Protein 3ME7 (pdb70)

Nearest PDB structures (foldseek):
  3me8-assembly1_A  TM=1.005E+00  e=8.775E-37  Aquifex aeolicus
  3me7-assembly2_B  TM=9.647E-01  e=4.197E-31  Aquifex aeolicus
  3me8-assembly2_B  TM=9.671E-01  e=1.410E-30  Aquifex aeolicus
  4txo-assembly1_D  TM=8.112E-01  e=3.946E-10  Bradyrhizobium diazoefficiens USDA 110
  3ewl-assembly2_B  TM=6.812E-01  e=1.222E-06  Bacteroides fragilis NCTC 9343

Secondary structure (DSSP, 8-state):
-TT-B--TT-EEEETT--EEEGGGGTTS-EEEEEE-TT--SHHHHHHHHHHTTHHHH--BTTTBEEEEEE--TT--HHHHHHHHHHTT--SSSEEEEEESSHHHHHHHHHHTT---EEETTEEE---EEEEE-TTSBEEEEEESSS--HHHHHHHHHHHTT-S-TTS--/-TTPBPPTT-EEEETT--EEEGGGGTTS-EEEEEE-SS--SS---HHHHHHHHHHHH--BTTTBEEEEEE--TT--HHHHHHHHHHHT--SSSEEEEEESSHHHHHHHHHHHT----------EEEEE-TTSBEEEEEE--SS-HHHHHHHHHHHHT-

Foldseek 3Di:
DAFFFQDFQFWKAFLVRDIDTNLVQFDAKEKEFEDALPDPPQVVLQLVLCVVQVVVQDDQVPRYAYEYEYLPQVADSVSQNVSCVVSVPPCHSHTYIYTPHVVSNVSRCVRVVWDWDDDPPDIDTWGWMFMAASRRGTQDIDGDRNDDNVRVNVSRCSSPVHDDVVDPD/DAQFFQDQQFWKAFLVRDIDTNLVQFDAKEKEAEWALDDDPPDQPQLVLCVVQVVVQDDQPPRYAYEYEYLPQPDDSVSQNVSCVVSVPPCHSYTYIYGPDPVSSVSRCVRVVHDPDDPNIFQWIFMAASRRGTQDIDGHRDNPNVVVVVSRCSSPVD

Sequence (327 aa):
SLGTYVPGDITLVDSYGNEFQLKKNLKGKPIILLSPIYTHCRAACPLITKSLLKVIPKLGTPGKDFWVITFTFDPKDTLEDIKKRFQKEYGIDGKGWKVVKAKTSEDLFFKKLLDAIDFRFMMTAGNDDFIHPNVVVVLSPELQIKDYIYGVNYNYLEFVNALRLARRGEGHHHHHHSLGTYVPGDITLVDSYGNEEFQLKNLKGKPIILSPIYTHCRAACPLITKSLLKVIPKLGTPGKDFWVITFTFDPKDTLEDIKRFQKKEYGIDGKGWKVVKAKTSEEDLFKLLDAIDFRFMTAIHPNVVVVLSPEELQIKDYIYGVNYNYLEFVNALRRLARGE

Structure (mmCIF, N/CA/C/O backbone):
data_3ME7
#
_entry.id   3ME7
#
_cell.length_a   68.090
_cell.length_b   134.930
_cell.length_c   37.390
_cell.angle_alpha   90.000
_cell.angle_beta   90.000
_cell.angle_gamma   90.000
#
_symmetry.space_group_name_H-M   'P 21 21 2'
#
loop_
_entity.id
_entity.type
_entity.pdbx_description
1 polymer 'Putative uncharacterized protein'
2 non-polymer 'SULFATE ION'
3 water water
#
loop_
_atom_site.group_PDB
_atom_site.id
_atom_site.type_symbol
_atom_site.label_atom_id
_atom_site.label_alt_id
_atom_site.label_comp_id
_atom_site.label_asym_id
_atom_site.label_entity_id
_atom_site.label_seq_id
_atom_site.pdbx_PDB_ins_code
_atom_site.Cartn_x
_atom_site.Cartn_y
_atom_site.Cartn_z
_atom_site.occupancy
_atom_site.B_iso_or_equiv
_atom_site.auth_seq_id
_atom_site.auth_comp_id
_atom_site.auth_asym_id
_atom_site.auth_atom_id
_atom_site.pdbx_PDB_model_num
ATOM 1 N N . SER A 1 2 ? -1.726 12.358 1.276 1.00 15.79 2 SER A N 1
ATOM 2 C CA . SER A 1 2 ? -1.290 13.154 0.107 1.00 15.64 2 SER A CA 1
ATOM 3 C C . SER A 1 2 ? -2.518 13.816 -0.523 1.00 15.05 2 SER A C 1
ATOM 4 O O . SER A 1 2 ? -3.537 13.154 -0.772 1.00 14.22 2 SER A O 1
ATOM 7 N N . LEU A 1 3 ? -2.426 15.117 -0.773 1.00 14.44 3 LEU A N 1
ATOM 8 C CA . LEU A 1 3 ? -3.536 15.832 -1.384 1.00 15.31 3 LEU A CA 1
ATOM 9 C C . LEU A 1 3 ? -3.926 15.154 -2.679 1.00 14.91 3 LEU A C 1
ATOM 10 O O . LEU A 1 3 ? -3.057 14.822 -3.494 1.00 14.65 3 LEU A O 1
ATOM 15 N N . GLY A 1 4 ? -5.223 14.930 -2.862 1.00 14.35 4 GLY A N 1
ATOM 16 C CA . GLY A 1 4 ? -5.750 14.381 -4.114 1.00 14.99 4 GLY A CA 1
ATOM 17 C C . GLY A 1 4 ? -5.912 12.879 -4.133 1.00 16.09 4 GLY A C 1
ATOM 18 O O . GLY A 1 4 ? -6.560 12.325 -5.027 1.00 17.41 4 GLY A O 1
ATOM 19 N N . THR A 1 5 ? -5.311 12.200 -3.169 1.00 16.01 5 THR A N 1
ATOM 20 C CA . THR A 1 5 ? -5.469 10.756 -3.103 1.00 16.22 5 THR A CA 1
ATOM 21 C C . THR A 1 5 ? -6.669 10.434 -2.207 1.00 14.96 5 THR A C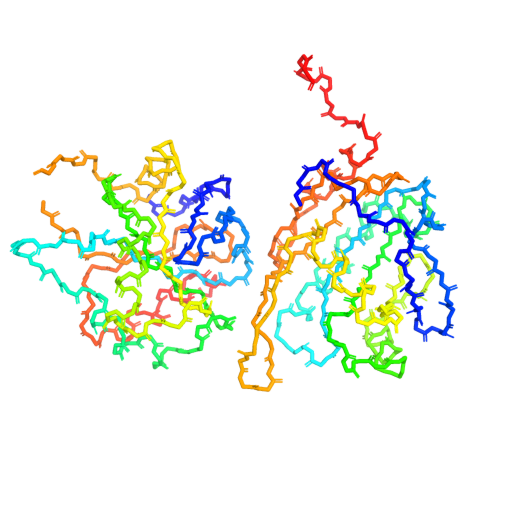 1
ATOM 22 O O . THR A 1 5 ? -7.149 11.300 -1.446 1.00 15.94 5 THR A O 1
ATOM 26 N N . TYR A 1 6 ? -7.158 9.203 -2.308 1.00 12.67 6 TYR A N 1
ATOM 27 C CA . TYR A 1 6 ? -8.391 8.799 -1.662 1.00 11.78 6 TYR A CA 1
ATOM 28 C C . TYR A 1 6 ? -8.098 7.952 -0.435 1.00 11.70 6 TYR A C 1
ATOM 29 O O . TYR A 1 6 ? -7.199 7.090 -0.462 1.00 12.41 6 TYR A O 1
ATOM 38 N N . VAL A 1 7 ? -8.860 8.180 0.631 1.00 10.96 7 VAL A N 1
ATOM 39 C CA . VAL A 1 7 ? -8.831 7.262 1.770 1.00 10.89 7 VAL A CA 1
ATOM 40 C C . VAL A 1 7 ? -9.685 6.030 1.415 1.00 11.29 7 VAL A C 1
ATOM 41 O O . VAL A 1 7 ? -10.846 6.181 1.025 1.00 12.28 7 VAL A O 1
ATOM 45 N N . PRO A 1 8 ? -9.114 4.811 1.521 1.00 11.11 8 PRO A N 1
ATOM 46 C CA . PRO A 1 8 ? -9.855 3.599 1.154 1.00 11.02 8 PRO A CA 1
ATOM 47 C C . PRO A 1 8 ? -11.200 3.507 1.858 1.00 11.39 8 PRO A C 1
ATOM 48 O O . PRO A 1 8 ? -11.285 3.646 3.084 1.00 11.24 8 PRO A O 1
ATOM 52 N N . GLY A 1 9 ? -12.246 3.257 1.086 1.00 11.74 9 GLY A N 1
ATOM 53 C CA . GLY A 1 9 ? -13.607 3.268 1.615 1.00 10.82 9 GLY A CA 1
ATOM 54 C C . GLY A 1 9 ? -13.979 2.025 2.411 1.00 11.12 9 GLY A C 1
ATOM 55 O O . GLY A 1 9 ? -14.928 2.041 3.196 1.00 11.06 9 GLY A O 1
ATOM 56 N N . ASP A 1 10 ? -13.223 0.946 2.219 1.00 11.21 10 ASP A N 1
ATOM 57 C CA . ASP A 1 10 ? -13.548 -0.298 2.896 1.00 13.25 10 ASP A CA 1
ATOM 58 C C . ASP A 1 10 ? -12.951 -0.427 4.302 1.00 12.73 10 ASP A C 1
ATOM 59 O O . ASP A 1 10 ? -13.155 -1.456 4.958 1.00 13.83 10 ASP A O 1
ATOM 64 N N . ILE A 1 11 ? -12.227 0.606 4.760 1.00 10.87 11 ILE A N 1
ATOM 65 C CA . ILE A 1 11 ? -11.733 0.652 6.137 1.00 10.25 11 ILE A CA 1
ATOM 66 C C . ILE A 1 11 ? -12.916 0.527 7.100 1.00 10.80 11 ILE A C 1
ATOM 67 O O . ILE A 1 11 ? -13.884 1.294 7.002 1.00 11.34 11 ILE A O 1
ATOM 72 N N . THR A 1 12 ? -12.819 -0.421 8.032 1.00 9.83 12 THR A N 1
ATOM 73 C CA . THR A 1 12 ? -13.850 -0.615 9.033 1.00 9.89 12 THR A CA 1
ATOM 74 C C . THR A 1 12 ? -13.467 0.120 10.309 1.00 9.15 12 THR A C 1
ATOM 75 O O . THR A 1 12 ? -12.357 -0.081 10.851 1.00 8.02 12 THR A O 1
ATOM 79 N N . LEU A 1 13 ? -14.383 0.982 10.757 1.00 8.82 13 LEU A N 1
ATOM 80 C CA . LEU A 1 13 ? -14.273 1.731 12.002 1.00 9.08 13 LEU A CA 1
ATOM 81 C C . LEU A 1 13 ? -15.366 1.280 12.961 1.00 9.39 13 LEU A C 1
ATOM 82 O O . LEU A 1 13 ? -16.393 0.738 12.541 1.00 9.19 13 LEU A O 1
ATOM 87 N N . VAL A 1 14 ? -15.142 1.496 14.251 1.00 8.33 14 VAL A N 1
ATOM 88 C CA . VAL A 1 14 ? -16.106 1.173 15.299 1.00 8.53 14 VAL A CA 1
ATOM 89 C C . VAL A 1 14 ? -16.209 2.424 16.172 1.00 8.99 14 VAL A C 1
ATOM 90 O O . VAL A 1 14 ? -15.179 2.910 16.706 1.00 8.37 14 VAL A O 1
ATOM 94 N N . ASP A 1 15 ? -17.425 2.967 16.283 1.00 9.76 15 ASP A N 1
ATOM 95 C CA . ASP A 1 15 ? -17.629 4.148 17.117 1.00 9.83 15 ASP A CA 1
ATOM 96 C C . ASP A 1 15 ? -17.687 3.809 18.608 1.00 10.29 15 ASP A C 1
ATOM 97 O O . ASP A 1 15 ? -17.627 2.645 18.989 1.00 9.21 15 ASP A O 1
ATOM 102 N N . SER A 1 16 ? -17.783 4.838 19.446 1.00 10.88 16 SER A N 1
ATOM 103 C CA . SER A 1 16 ? -17.673 4.651 20.892 1.00 11.15 16 SER A CA 1
ATOM 104 C C . SER A 1 16 ? -18.887 3.946 21.492 1.00 12.65 16 SER A C 1
ATOM 105 O O . SER A 1 16 ? -18.871 3.584 22.671 1.00 14.00 16 SER A O 1
ATOM 108 N N . TYR A 1 17 ? -19.932 3.764 20.691 1.00 13.24 17 TYR A N 1
ATOM 109 C CA . TYR A 1 17 ? -21.096 2.967 21.102 1.00 14.06 17 TYR A CA 1
ATOM 110 C C . TYR A 1 17 ? -21.010 1.515 20.655 1.00 13.84 17 TYR A C 1
ATOM 111 O O . TYR A 1 17 ? -21.900 0.711 20.957 1.00 14.08 17 TYR A O 1
ATOM 120 N N . GLY A 1 18 ? -19.944 1.187 19.930 1.00 12.94 18 GLY A N 1
ATOM 121 C CA . GLY A 1 18 ? -19.743 -0.157 19.400 1.00 12.96 18 GLY A CA 1
ATOM 122 C C . GLY A 1 18 ? -20.374 -0.368 18.030 1.00 12.92 18 GLY A C 1
ATOM 123 O O . GLY A 1 18 ? -20.387 -1.489 17.522 1.00 13.64 18 GLY A O 1
ATOM 124 N N . ASN A 1 19 ? -20.894 0.701 17.430 1.00 12.06 19 ASN A N 1
ATOM 125 C CA . ASN A 1 19 ? -21.434 0.611 16.065 1.00 12.22 19 ASN A CA 1
ATOM 126 C C . ASN A 1 19 ? -20.337 0.487 15.030 1.00 11.63 19 ASN A C 1
ATOM 127 O O . ASN A 1 19 ? -19.478 1.356 14.915 1.00 11.39 19 ASN A O 1
ATOM 132 N N . GLU A 1 20 ? -20.384 -0.590 14.264 1.00 12.03 20 GLU A N 1
ATOM 133 C CA . GLU A 1 20 ? -19.392 -0.823 13.227 1.00 12.37 20 GLU A CA 1
ATOM 134 C C . GLU A 1 20 ? -19.875 -0.284 11.884 1.00 12.53 20 GLU A C 1
ATOM 135 O O . GLU A 1 20 ? -21.043 -0.449 11.521 1.00 13.11 20 GLU A O 1
ATOM 141 N N . PHE A 1 21 ? -18.976 0.348 11.144 1.00 11.80 21 PHE A N 1
ATOM 142 C CA . PHE A 1 21 ? -19.302 0.870 9.817 1.00 11.86 21 PHE A CA 1
ATOM 143 C C . PHE A 1 21 ? -18.046 0.967 8.960 1.00 11.96 21 PHE A C 1
ATOM 144 O O . PHE A 1 21 ? -16.914 0.912 9.469 1.00 12.78 21 PHE A O 1
ATOM 152 N N . GLN A 1 22 ? -18.248 1.100 7.650 1.00 10.91 22 GLN A N 1
ATOM 153 C CA . GLN A 1 22 ? -17.131 1.319 6.749 1.00 11.82 22 GLN A CA 1
ATOM 154 C C . GLN A 1 22 ? -17.033 2.786 6.413 1.00 11.14 22 GLN A C 1
ATOM 155 O O . GLN A 1 22 ? -18.038 3.502 6.382 1.00 11.07 22 GLN A O 1
ATOM 161 N N . LEU A 1 23 ? -15.814 3.258 6.191 1.00 11.33 23 LEU A N 1
ATOM 162 C CA . LEU A 1 23 ? -15.630 4.664 5.892 1.00 12.29 23 LEU A CA 1
ATOM 163 C C . LEU A 1 23 ? -16.524 5.129 4.731 1.00 11.98 23 LEU A C 1
ATOM 164 O O . LEU A 1 23 ? -17.064 6.240 4.769 1.00 13.14 23 LEU A O 1
ATOM 169 N N . LYS A 1 24 ? -16.709 4.275 3.729 1.00 11.10 24 LYS A N 1
ATOM 170 C CA A LYS A 1 24 ? -17.578 4.591 2.587 0.50 12.02 24 LYS A CA 1
ATOM 171 C CA B LYS A 1 24 ? -17.566 4.626 2.591 0.50 11.79 24 LYS A CA 1
ATOM 172 C C . LYS A 1 24 ? -19.011 4.949 3.005 1.00 12.09 24 LYS A C 1
ATOM 173 O O . LYS A 1 24 ? -19.741 5.633 2.271 1.00 12.39 24 LYS A O 1
ATOM 184 N N . ASN A 1 25 ? -19.431 4.482 4.182 1.00 12.66 25 ASN A N 1
ATOM 185 C CA . ASN A 1 25 ? -20.798 4.736 4.656 1.00 13.32 25 ASN A CA 1
ATOM 186 C C . ASN A 1 25 ? -21.031 6.206 4.999 1.00 13.08 25 ASN A C 1
ATOM 187 O O . ASN A 1 25 ? -22.175 6.649 5.148 1.00 13.49 25 ASN A O 1
ATOM 192 N N . LEU A 1 26 ? -19.939 6.949 5.124 1.00 12.12 26 LEU A N 1
ATOM 193 C CA . LEU A 1 26 ? -19.987 8.382 5.430 1.00 12.69 26 LEU A CA 1
ATOM 194 C C . LEU A 1 26 ? -19.900 9.243 4.188 1.00 12.09 26 LEU A C 1
ATOM 195 O O . LEU A 1 26 ? -19.913 10.469 4.299 1.00 12.42 26 LEU A O 1
ATOM 200 N N . LYS A 1 27 ? -19.803 8.628 3.009 1.00 11.13 27 LYS A N 1
ATOM 201 C CA . LYS A 1 27 ? -19.815 9.412 1.772 1.00 11.35 27 LYS A CA 1
ATOM 202 C C . LYS A 1 27 ? -21.056 10.296 1.701 1.00 11.40 27 LYS A C 1
ATOM 203 O O . LYS A 1 27 ? -22.115 9.940 2.237 1.00 11.96 27 LYS A O 1
ATOM 209 N N . GLY A 1 28 ? -20.922 11.426 1.018 1.00 11.29 28 GLY A N 1
ATOM 210 C CA . GLY A 1 28 ? -22.077 12.302 0.750 1.00 11.57 28 GLY A CA 1
ATOM 211 C C . GLY A 1 28 ? -22.007 13.633 1.475 1.00 12.82 28 GLY A C 1
ATOM 212 O O . GLY A 1 28 ? -22.792 14.540 1.194 1.00 13.69 28 GLY A O 1
ATOM 213 N N . LYS A 1 29 ? -21.071 13.748 2.421 1.00 12.38 29 LYS A N 1
ATOM 214 C CA . LYS A 1 29 ? -20.778 15.007 3.112 1.00 12.73 29 LYS A CA 1
ATOM 215 C C . LYS A 1 29 ? -19.262 15.095 3.274 1.00 10.97 29 LYS A C 1
ATOM 216 O O . LYS A 1 29 ? -18.588 14.044 3.366 1.00 10.44 29 LYS A O 1
ATOM 222 N N . PRO A 1 30 ? -18.704 16.329 3.365 1.00 9.75 30 PRO A N 1
ATOM 223 C CA . PRO A 1 30 ? -17.296 16.443 3.757 1.00 9.52 30 PRO A CA 1
ATOM 224 C C . PRO A 1 30 ? -17.031 15.789 5.120 1.00 9.32 30 PRO A C 1
ATOM 225 O O . PRO A 1 30 ? -17.931 15.709 5.978 1.00 10.10 30 PRO A O 1
ATOM 229 N N . ILE A 1 31 ? -15.822 15.271 5.271 1.00 9.66 31 ILE A N 1
ATOM 230 C CA . ILE A 1 31 ? -15.425 14.581 6.493 1.00 9.39 31 ILE A CA 1
ATOM 231 C C . ILE A 1 31 ? -14.198 15.254 7.079 1.00 9.35 31 ILE A C 1
ATOM 232 O O . ILE A 1 31 ? -13.193 15.453 6.396 1.00 10.56 31 ILE A O 1
ATOM 237 N N . ILE A 1 32 ? -14.288 15.609 8.358 1.00 8.95 32 ILE A N 1
ATOM 238 C CA . ILE A 1 32 ? -13.137 16.172 9.078 1.00 8.77 32 ILE A CA 1
ATOM 239 C C . ILE A 1 32 ? -12.571 15.076 9.992 1.00 9.43 32 ILE A C 1
ATOM 240 O O . ILE A 1 32 ? -13.258 14.608 10.897 1.00 11.10 32 ILE A O 1
ATOM 245 N N . LEU A 1 33 ? -11.319 14.702 9.740 1.00 9.25 33 LEU A N 1
ATOM 246 C CA A LEU A 1 33 ? -10.660 13.583 10.434 0.50 8.79 33 LEU A CA 1
ATOM 247 C CA B LEU A 1 33 ? -10.666 13.591 10.412 0.50 9.58 33 LEU A CA 1
ATOM 248 C C . LEU A 1 33 ? -9.627 14.109 11.400 1.00 8.98 33 LEU A C 1
ATOM 249 O O . LEU A 1 33 ? -8.778 14.907 11.018 1.00 9.08 33 LEU A O 1
ATOM 258 N N . SER A 1 34 ? -9.665 13.627 12.642 1.00 8.35 34 SER A N 1
ATOM 259 C CA . SER A 1 34 ? -8.728 14.086 13.687 1.00 8.23 34 SER A CA 1
ATOM 260 C C . SER A 1 34 ? -8.033 12.891 14.378 1.00 8.40 34 SER A C 1
ATOM 261 O O . SER A 1 34 ? -8.630 12.277 15.271 1.00 8.66 34 SER A O 1
ATOM 264 N N . PRO A 1 35 ? -6.799 12.543 13.964 1.00 8.59 35 PRO A N 1
ATOM 265 C CA . PRO A 1 3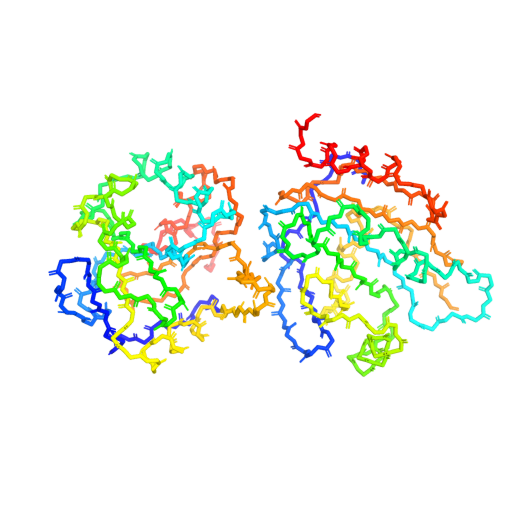5 ? -6.078 11.469 14.663 1.00 8.98 35 PRO A CA 1
ATOM 266 C C . PRO A 1 35 ? -5.583 11.916 16.025 1.00 9.55 35 PRO A C 1
ATOM 267 O O . PRO A 1 35 ? -4.942 12.965 16.143 1.00 10.62 35 PRO A O 1
ATOM 271 N N . ILE A 1 36 ? -5.891 11.117 17.044 1.00 9.20 36 ILE A N 1
ATOM 272 C CA . ILE A 1 36 ? -5.443 11.349 18.415 1.00 9.34 36 ILE A CA 1
ATOM 273 C C . ILE A 1 36 ? -5.109 9.981 19.030 1.00 9.11 36 ILE A C 1
ATOM 274 O O . ILE A 1 36 ? -5.218 8.959 18.354 1.00 8.07 36 ILE A O 1
ATOM 279 N N . TYR A 1 37 ? -4.704 9.951 20.300 1.00 9.54 37 TYR A N 1
ATOM 280 C CA . TYR A 1 37 ? -4.833 8.706 21.070 1.00 10.76 37 TYR A CA 1
ATOM 281 C C . TYR A 1 37 ? -5.408 9.019 22.444 1.00 11.66 37 TYR A C 1
ATOM 282 O O . TYR A 1 37 ? -5.298 10.148 22.905 1.00 11.41 37 TYR A O 1
ATOM 291 N N . THR A 1 38 ? -6.057 8.039 23.066 1.00 12.83 38 THR A N 1
ATOM 292 C CA . THR A 1 38 ? -6.963 8.357 24.184 1.00 14.05 38 THR A CA 1
ATOM 293 C C . THR A 1 38 ? -6.233 8.689 25.475 1.00 15.44 38 THR A C 1
ATOM 294 O O . THR A 1 38 ? -6.773 9.397 26.324 1.00 17.35 38 THR A O 1
ATOM 298 N N . HIS A 1 39 ? -5.006 8.192 25.608 1.00 14.55 39 HIS A N 1
ATOM 299 C CA . HIS A 1 39 ? -4.200 8.484 26.787 1.00 16.25 39 HIS A CA 1
ATOM 300 C C . HIS A 1 39 ? -3.253 9.655 26.548 1.00 17.02 39 HIS A C 1
ATOM 301 O O . HIS A 1 39 ? -2.367 9.913 27.346 1.00 18.53 39 HIS A O 1
ATOM 308 N N . CYS A 1 40 ? -3.474 10.383 25.453 1.00 16.83 40 CYS A N 1
ATOM 309 C CA . CYS A 1 40 ? -2.624 11.501 25.045 1.00 17.83 40 CYS A CA 1
ATOM 310 C C . CYS A 1 40 ? -2.946 12.734 25.897 1.00 19.51 40 CYS A C 1
ATOM 311 O O . CYS A 1 40 ? -4.022 13.325 25.778 1.00 20.37 40 CYS A O 1
ATOM 314 N N . ARG A 1 41 ? -2.020 13.114 26.767 1.00 19.95 41 ARG A N 1
ATOM 315 C CA . ARG A 1 41 ? -2.261 14.273 27.631 1.00 20.83 41 ARG A CA 1
ATOM 316 C C . ARG A 1 41 ? -1.578 15.559 27.174 1.00 19.49 41 ARG A C 1
ATOM 317 O O . ARG A 1 41 ? -1.748 16.608 27.802 1.00 19.37 41 ARG A O 1
ATOM 325 N N . ALA A 1 42 ? -0.825 15.481 26.080 1.00 18.55 42 ALA A N 1
ATOM 326 C CA . ALA A 1 42 ? -0.066 16.637 25.595 1.00 18.57 42 ALA A CA 1
ATOM 327 C C . ALA A 1 42 ? -0.764 17.372 24.448 1.00 18.19 42 ALA A C 1
ATOM 328 O O . ALA A 1 42 ? -1.513 18.321 24.677 1.00 18.75 42 ALA A O 1
ATOM 330 N N . ALA A 1 43 ? -0.535 16.933 23.217 1.00 17.18 43 ALA A N 1
ATOM 331 C CA . ALA A 1 43 ? -1.053 17.650 22.060 1.00 16.37 43 ALA A CA 1
ATOM 332 C C . ALA A 1 43 ? -2.532 17.390 21.824 1.00 15.56 43 ALA A C 1
ATOM 333 O O . ALA A 1 43 ? -3.256 18.301 21.391 1.00 15.03 43 ALA A O 1
ATOM 335 N N . CYS A 1 44 ? -2.991 16.170 22.108 1.00 15.52 44 CYS A N 1
ATOM 336 C CA . CYS A 1 44 ? -4.359 15.790 21.724 1.00 16.01 44 CYS A CA 1
ATOM 337 C C . CYS A 1 44 ? -5.467 16.554 22.463 1.00 14.37 44 CYS A C 1
ATOM 338 O O . CYS A 1 44 ? -6.475 16.883 21.832 1.00 13.91 44 CYS A O 1
ATOM 341 N N . PRO A 1 45 ? -5.297 16.844 23.774 1.00 13.51 45 PRO A N 1
ATOM 342 C CA . PRO A 1 45 ? -6.294 17.742 24.374 1.00 13.49 45 PRO A CA 1
ATOM 343 C C . PRO A 1 45 ? -6.304 19.095 23.680 1.00 13.86 45 PRO A C 1
ATOM 344 O O . PRO A 1 45 ? -7.359 19.692 23.529 1.00 14.32 45 PRO A O 1
ATOM 348 N N . LEU A 1 46 ? -5.140 19.582 23.255 1.00 12.86 46 LEU A N 1
ATOM 349 C CA . LEU A 1 46 ? -5.089 20.880 22.579 1.00 13.07 46 LEU A CA 1
ATOM 350 C C . LEU A 1 46 ? -5.842 20.830 21.242 1.00 12.19 46 LEU A C 1
ATOM 351 O O . LEU A 1 46 ? -6.658 21.700 20.952 1.00 12.48 46 LEU A O 1
ATOM 356 N N . ILE A 1 47 ? -5.585 19.793 20.459 1.00 11.88 47 ILE A N 1
ATOM 357 C CA . ILE A 1 47 ? -6.243 19.610 19.164 1.00 12.19 47 ILE A CA 1
ATOM 358 C C . ILE A 1 47 ? -7.759 19.524 19.333 1.00 11.98 47 ILE A C 1
ATOM 359 O O . ILE A 1 47 ? -8.507 20.227 18.654 1.00 12.50 47 ILE A O 1
ATOM 364 N N . THR A 1 48 ? -8.199 18.682 20.269 1.00 10.96 48 THR A N 1
ATOM 365 C CA . THR A 1 48 ? -9.633 18.437 20.432 1.00 10.03 48 THR A CA 1
ATOM 366 C C . THR A 1 48 ? -10.326 19.683 20.981 1.00 10.39 48 THR A C 1
ATOM 367 O O . THR A 1 48 ? -11.392 20.059 20.501 1.00 9.66 48 THR A O 1
ATOM 371 N N . LYS A 1 49 ? -9.709 20.335 21.971 1.00 11.25 49 LYS A N 1
ATOM 372 C CA . LYS A 1 49 ? -10.260 21.582 22.513 1.00 12.21 49 LYS A CA 1
ATOM 373 C C . LYS A 1 49 ? -10.308 22.663 21.435 1.00 12.00 49 LYS A C 1
ATOM 374 O O . LYS A 1 49 ? -11.267 23.432 21.372 1.00 12.74 49 LYS A O 1
ATOM 380 N N . SER A 1 50 ? -9.275 22.723 20.594 1.00 12.49 50 SER A N 1
ATOM 381 C CA . SER A 1 50 ? -9.273 23.682 19.488 1.00 13.42 50 SER A CA 1
ATOM 382 C C . SER A 1 50 ? -10.399 23.410 18.479 1.00 13.20 50 SER A C 1
ATOM 383 O O . SER A 1 50 ? -11.084 24.342 18.043 1.00 13.01 50 SER A O 1
ATOM 386 N N . LEU A 1 51 ? -10.592 22.143 18.110 1.00 12.03 51 LEU A N 1
ATOM 387 C CA . LEU A 1 51 ? -11.735 21.738 17.281 1.00 11.72 51 LEU A CA 1
ATOM 388 C C . LEU A 1 51 ? -13.071 22.070 17.903 1.00 11.64 51 LEU A C 1
ATOM 389 O O . LEU A 1 51 ? -13.969 22.541 17.218 1.00 11.12 51 LEU A O 1
ATOM 394 N N . LEU A 1 52 ? -13.214 21.835 19.206 1.00 10.65 52 LEU A N 1
ATOM 395 C CA . LEU A 1 52 ? -14.457 22.169 19.888 1.00 10.87 52 LEU A CA 1
ATOM 396 C C . LEU A 1 52 ? -14.788 23.654 19.735 1.00 11.27 52 LEU A C 1
ATOM 397 O O . LEU A 1 52 ? -15.957 24.006 19.729 1.00 11.92 52 LEU A O 1
ATOM 402 N N . LYS A 1 53 ? -13.765 24.500 19.616 1.00 11.22 53 LYS A N 1
ATOM 403 C CA . LYS A 1 53 ? -13.955 25.958 19.507 1.00 12.61 53 LYS A CA 1
ATOM 404 C C . LYS A 1 53 ? -14.003 26.506 18.077 1.00 13.39 53 LYS A C 1
ATOM 405 O O . LYS A 1 53 ? -14.196 27.711 17.889 1.00 15.91 53 LYS A O 1
ATOM 411 N N . VAL A 1 54 ? -13.802 25.652 17.075 1.00 11.50 54 VAL A N 1
ATOM 412 C CA . VAL A 1 54 ? -13.971 26.084 15.683 1.00 11.25 54 VAL A CA 1
ATOM 413 C C . VAL A 1 54 ? -15.149 25.418 14.980 1.00 11.14 54 VAL A C 1
ATOM 414 O O . VAL A 1 54 ? -15.831 26.069 14.188 1.00 11.25 54 VAL A O 1
ATOM 418 N N . ILE A 1 55 ? -15.393 24.138 15.270 1.00 10.44 55 ILE A N 1
ATOM 419 C CA . ILE A 1 55 ? -16.473 23.395 14.612 1.00 10.33 55 ILE A CA 1
ATOM 420 C C . ILE A 1 55 ? -17.844 24.119 14.653 1.00 11.08 55 ILE A C 1
ATOM 421 O O . ILE A 1 55 ? -18.502 24.202 13.621 1.00 11.35 55 ILE A O 1
ATOM 426 N N . PRO A 1 56 ? -18.275 24.631 15.834 1.00 10.94 56 PRO A N 1
ATOM 427 C CA . PRO A 1 56 ? -19.578 25.304 15.885 1.00 11.36 56 PRO A CA 1
ATOM 428 C C . PRO A 1 56 ? -19.705 26.503 14.961 1.00 11.57 56 PRO A C 1
ATOM 429 O O . PRO A 1 56 ? -20.821 26.891 14.625 1.00 13.10 56 PRO A O 1
ATOM 433 N N . LYS A 1 57 ? -18.589 27.116 14.571 1.00 9.41 57 LYS A N 1
ATOM 434 C CA . LYS A 1 57 ? -18.652 28.241 13.639 1.00 8.60 57 LYS A CA 1
ATOM 435 C C . LYS A 1 57 ? -19.013 27.802 12.217 1.00 9.42 57 LYS A C 1
ATOM 436 O O . LYS A 1 57 ? -19.471 28.607 11.410 1.00 9.44 57 LYS A O 1
ATOM 442 N N . LEU A 1 58 ? -18.730 26.537 11.903 1.00 9.47 58 LEU A N 1
ATOM 443 C CA . LEU A 1 58 ? -18.676 26.049 10.527 1.00 9.87 58 LEU A CA 1
ATOM 444 C C . LEU A 1 58 ? -19.980 25.435 10.056 1.00 11.04 58 LEU A C 1
ATOM 445 O O . LEU A 1 58 ? -20.256 25.410 8.852 1.00 13.30 58 LEU A O 1
ATOM 450 N N . GLY A 1 59 ? -20.738 24.890 10.992 1.00 12.00 59 GLY A N 1
ATOM 451 C CA . GLY A 1 59 ? -21.957 24.165 10.671 1.00 13.22 59 GLY A CA 1
ATOM 452 C C . GLY A 1 59 ? -22.258 23.111 11.704 1.00 14.06 59 GLY A C 1
ATOM 453 O O . GLY A 1 59 ? -21.651 23.075 12.777 1.00 14.55 59 GLY A O 1
ATOM 454 N N . THR A 1 60 ? -23.186 22.225 11.357 1.00 14.65 60 THR A N 1
ATOM 455 C CA . THR A 1 60 ? -23.699 21.222 12.268 1.00 14.49 60 THR A CA 1
ATOM 456 C C . THR A 1 60 ? -23.139 19.840 11.910 1.00 13.49 60 THR A C 1
ATOM 457 O O . THR A 1 60 ? -23.429 19.312 10.826 1.00 13.24 60 THR A O 1
ATOM 461 N N . PRO A 1 61 ? -22.341 19.253 12.813 1.00 14.07 61 PRO A N 1
ATOM 462 C CA . PRO A 1 61 ? -21.848 17.890 12.569 1.00 13.81 61 PRO A CA 1
ATOM 463 C C . PRO A 1 61 ? -23.006 16.912 12.355 1.00 13.78 61 PRO A C 1
ATOM 464 O O . PRO A 1 61 ? -24.022 16.981 13.061 1.00 15.10 61 PRO A O 1
ATOM 468 N N . GLY A 1 62 ? -22.849 16.036 11.363 1.00 13.25 62 GLY A N 1
ATOM 469 C CA . GLY A 1 62 ? -23.887 15.074 10.966 1.00 13.16 62 GLY A CA 1
ATOM 470 C C . GLY A 1 62 ? -24.844 15.618 9.921 1.00 14.51 62 GLY A C 1
ATOM 471 O O . GLY A 1 62 ? -25.686 14.875 9.381 1.00 15.12 62 GLY A O 1
ATOM 472 N N . LYS A 1 63 ? -24.741 16.919 9.654 1.00 14.55 63 LYS A N 1
ATOM 473 C CA . LYS A 1 63 ? -25.574 17.573 8.651 1.00 14.78 63 LYS A CA 1
ATOM 474 C C . LYS A 1 63 ? -24.705 18.218 7.578 1.00 13.51 63 LYS A C 1
ATOM 475 O O . LYS A 1 63 ? -24.753 17.825 6.411 1.00 14.13 63 LYS A O 1
ATOM 481 N N . ASP A 1 64 ? -23.894 19.194 7.969 1.00 12.46 64 ASP A N 1
ATOM 482 C CA . ASP A 1 64 ? -23.062 19.895 7.002 1.00 13.00 64 ASP A CA 1
ATOM 483 C C . ASP A 1 64 ? -21.795 19.124 6.657 1.00 12.30 64 ASP A C 1
ATOM 484 O O . ASP A 1 64 ? -21.248 19.277 5.574 1.00 13.12 64 ASP A O 1
ATOM 489 N N . PHE A 1 65 ? -21.337 18.301 7.599 1.00 10.96 65 PHE A N 1
ATOM 490 C CA . PHE A 1 65 ? -20.109 17.519 7.455 1.00 10.04 65 PHE A CA 1
ATOM 491 C C . PHE A 1 65 ? -20.089 16.517 8.584 1.00 10.06 65 PHE A C 1
ATOM 492 O O . PHE A 1 65 ? -20.811 16.688 9.559 1.00 10.19 65 PHE A O 1
ATOM 500 N N . TRP A 1 66 ? -19.260 15.479 8.462 1.00 9.78 66 TRP A N 1
ATOM 501 C CA . TRP A 1 66 ? -18.997 14.554 9.569 1.00 9.38 66 TRP A CA 1
ATOM 502 C C . TRP A 1 66 ? -17.724 15.023 10.257 1.00 8.94 66 TRP A C 1
ATOM 503 O O . TRP A 1 66 ? -16.808 15.505 9.594 1.00 9.93 66 TRP A O 1
ATOM 514 N N . VAL A 1 67 ? -17.668 14.868 11.575 1.00 9.17 67 VAL A N 1
ATOM 515 C CA . VAL A 1 67 ? -16.415 15.010 12.300 1.00 9.53 67 VAL A CA 1
ATOM 516 C C . VAL A 1 67 ? -16.092 13.649 12.888 1.00 9.44 67 VAL A C 1
ATOM 517 O O . VAL A 1 67 ? -16.922 13.038 13.570 1.00 9.96 67 VAL A O 1
ATOM 521 N N . ILE A 1 68 ? -14.888 13.172 12.584 1.00 8.36 68 ILE A N 1
ATOM 522 C CA . ILE A 1 68 ? -14.430 11.862 13.052 1.00 9.43 68 ILE A CA 1
ATOM 523 C C . ILE A 1 68 ? -13.122 11.983 13.791 1.00 8.62 68 ILE A C 1
ATOM 524 O O . ILE A 1 68 ? -12.049 12.158 13.179 1.00 8.92 68 ILE A O 1
ATOM 529 N N . THR A 1 69 ? -13.214 11.930 15.115 1.00 7.62 69 THR A N 1
ATOM 530 C CA . THR A 1 69 ? -12.015 11.786 15.936 1.00 7.72 69 THR A CA 1
ATOM 531 C C . THR A 1 69 ? -11.677 10.309 15.953 1.00 8.07 69 THR A C 1
ATOM 532 O O . THR A 1 69 ? -12.534 9.469 16.251 1.00 8.34 69 THR A O 1
ATOM 536 N N . PHE A 1 70 ? -10.454 9.955 15.591 1.00 7.88 70 PHE A N 1
ATOM 537 C CA . PHE A 1 70 ? -10.095 8.540 15.639 1.00 9.38 70 PHE A CA 1
ATOM 538 C C . PHE A 1 70 ? -8.799 8.309 16.378 1.00 8.22 70 PHE A C 1
ATOM 539 O O . PHE A 1 70 ? -7.887 9.142 16.330 1.00 8.19 70 PHE A O 1
ATOM 547 N N . THR A 1 71 ? -8.737 7.198 17.094 1.00 8.08 71 THR A N 1
ATOM 548 C CA . THR A 1 71 ? -7.495 6.847 17.779 1.00 8.47 71 THR A CA 1
ATOM 549 C C . THR A 1 71 ? -6.520 6.029 16.927 1.00 9.18 71 THR A C 1
ATOM 550 O O . THR A 1 71 ? -6.897 5.084 16.248 1.00 9.75 71 THR A O 1
ATOM 554 N N . PHE A 1 72 ? -5.260 6.441 16.957 1.00 8.43 72 PHE A N 1
ATOM 555 C CA . PHE A 1 72 ? -4.198 5.698 16.269 1.00 9.70 72 PHE A CA 1
ATOM 556 C C . PHE A 1 72 ? -3.405 4.761 17.152 1.00 10.62 72 PHE A C 1
ATOM 557 O O . PHE A 1 72 ? -2.452 4.111 16.675 1.00 10.89 72 PHE A O 1
ATOM 565 N N . ASP A 1 73 ? -3.805 4.664 18.417 1.00 10.98 73 ASP A N 1
ATOM 566 C CA . ASP A 1 73 ? -3.185 3.709 19.317 1.00 12.38 73 ASP A CA 1
ATOM 567 C C . ASP A 1 73 ? -3.913 2.380 19.194 1.00 13.00 73 ASP A C 1
ATOM 568 O O . ASP A 1 73 ? -5.051 2.274 19.628 1.00 13.26 73 ASP A O 1
ATOM 573 N N . PRO A 1 74 ? -3.252 1.350 18.614 1.00 14.58 74 PRO A N 1
ATOM 574 C CA . PRO A 1 74 ? -3.971 0.089 18.400 1.00 15.11 74 PRO A CA 1
ATOM 575 C C . PRO A 1 74 ? -4.330 -0.669 19.667 1.00 15.28 74 PRO A C 1
ATOM 576 O O . PRO A 1 74 ? -5.066 -1.653 19.583 1.00 14.99 74 PRO A O 1
ATOM 580 N N . LYS A 1 75 ? -3.855 -0.205 20.819 1.00 15.57 75 LYS A N 1
ATOM 581 C CA . LYS A 1 75 ? -4.216 -0.795 22.102 1.00 16.01 75 LYS A CA 1
ATOM 582 C C . LYS A 1 75 ? -5.526 -0.211 22.650 1.00 14.30 75 LYS A C 1
ATOM 583 O O . LYS A 1 75 ? -6.115 -0.757 23.587 1.00 15.06 75 LYS A O 1
ATOM 589 N N . ASP A 1 76 ? -6.003 0.877 22.037 1.00 12.89 76 ASP A N 1
ATOM 590 C CA . ASP A 1 76 ? -7.225 1.521 22.505 1.00 12.06 76 ASP A CA 1
ATOM 591 C C . ASP A 1 76 ? -8.442 0.637 22.198 1.00 11.50 76 ASP A C 1
ATOM 592 O O . ASP A 1 76 ? -8.569 0.088 21.093 1.00 12.22 76 ASP A O 1
ATOM 597 N N . THR A 1 77 ? -9.301 0.476 23.198 1.00 10.83 77 THR A N 1
ATOM 598 C CA . THR A 1 77 ? -10.524 -0.313 23.098 1.00 11.07 77 THR A CA 1
ATOM 599 C C . THR A 1 77 ? -11.749 0.606 23.049 1.00 11.32 77 THR A C 1
ATOM 600 O O . THR A 1 77 ? -11.639 1.843 23.181 1.00 11.62 77 THR A O 1
ATOM 604 N N . LEU A 1 78 ? -12.914 -0.017 22.879 1.00 11.26 78 LEU A N 1
ATOM 605 C CA . LEU A 1 78 ? -14.195 0.703 22.918 1.00 11.61 78 LEU A CA 1
ATOM 606 C C . LEU A 1 78 ? -14.374 1.460 24.232 1.00 11.07 78 LEU A C 1
ATOM 607 O O . LEU A 1 78 ? -14.839 2.589 24.240 1.00 10.30 78 LEU A O 1
ATOM 612 N N . GLU A 1 79 ? -13.969 0.842 25.339 1.00 11.36 79 GLU A N 1
ATOM 613 C CA . GLU A 1 79 ? -13.966 1.506 26.639 1.00 11.08 79 GLU A CA 1
ATOM 614 C C . GLU A 1 79 ? -13.163 2.815 26.604 1.00 10.99 79 GLU A C 1
ATOM 615 O O . GLU A 1 79 ? -13.626 3.853 27.079 1.00 11.28 79 GLU A O 1
ATOM 621 N N . ASP A 1 80 ? -11.971 2.741 26.018 1.00 10.23 80 ASP A N 1
ATOM 622 C CA . ASP A 1 80 ? -11.093 3.910 25.900 1.00 10.61 80 ASP A CA 1
ATOM 623 C C . ASP A 1 80 ? -11.707 5.045 25.084 1.00 10.09 80 ASP A C 1
ATOM 624 O O . ASP A 1 80 ? -11.623 6.209 25.490 1.00 10.50 80 ASP A O 1
ATOM 629 N N . ILE A 1 81 ? -12.298 4.716 23.931 1.00 10.23 81 ILE A N 1
ATOM 630 C CA . ILE A 1 81 ? -12.865 5.778 23.095 1.00 9.91 81 ILE A CA 1
ATOM 631 C C . ILE A 1 81 ? -14.153 6.364 23.672 1.00 10.19 81 ILE A C 1
ATOM 632 O O . ILE A 1 81 ? -14.431 7.546 23.476 1.00 10.43 81 ILE A O 1
ATOM 637 N N . LYS A 1 82 ? -14.928 5.535 24.370 1.00 10.53 82 LYS A N 1
ATOM 638 C CA A LYS A 1 82 ? -16.106 6.009 25.093 0.50 10.88 82 LYS A CA 1
ATOM 639 C CA B LYS A 1 82 ? -16.108 6.018 25.082 0.50 10.90 82 LYS A CA 1
ATOM 640 C C . LYS A 1 82 ? -15.706 7.007 26.183 1.00 10.92 82 LYS A C 1
ATOM 641 O O . LYS A 1 82 ? -16.347 8.048 26.351 1.00 11.01 82 LYS A O 1
ATOM 652 N N . ARG A 1 83 ? -14.654 6.677 26.926 1.00 11.24 83 ARG A N 1
ATOM 653 C CA . ARG A 1 83 ? -14.102 7.604 27.933 1.00 11.13 83 ARG A CA 1
ATOM 654 C C . ARG A 1 83 ? -13.684 8.948 27.289 1.00 10.82 83 ARG A C 1
ATOM 655 O O . ARG A 1 83 ? -14.023 10.026 27.791 1.00 10.75 83 ARG A O 1
ATOM 663 N N . PHE A 1 84 ? -13.000 8.872 26.147 1.00 10.36 84 PHE A N 1
ATOM 664 C CA . PHE A 1 84 ? -12.582 10.076 25.415 1.00 10.83 84 PHE A CA 1
ATOM 665 C C . PHE A 1 84 ? -13.787 10.918 24.976 1.00 11.32 84 PHE A C 1
ATOM 666 O O . PHE A 1 84 ? -13.793 12.131 25.163 1.00 11.96 84 PHE A O 1
ATOM 674 N N . GLN A 1 85 ? -14.818 10.260 24.436 1.00 10.91 85 GLN A N 1
ATOM 675 C CA . GLN A 1 85 ? -16.019 10.956 23.962 1.00 11.43 85 GLN A CA 1
ATOM 676 C C . GLN A 1 85 ? -16.676 11.755 25.080 1.00 11.67 85 GLN A C 1
ATOM 677 O O . GLN A 1 85 ? -17.016 12.928 24.909 1.00 11.85 85 GLN A O 1
ATOM 683 N N . LYS A 1 86 ? -16.836 11.104 26.227 1.00 11.69 86 LYS A N 1
ATOM 684 C CA . LYS A 1 86 ? -17.481 11.730 27.377 1.00 12.95 86 LYS A CA 1
ATOM 685 C C . LYS A 1 86 ? -16.616 12.853 27.921 1.00 13.23 86 LYS A C 1
ATOM 686 O O . LYS A 1 86 ? -17.137 13.899 28.317 1.00 14.84 86 LYS A O 1
ATOM 692 N N . GLU A 1 87 ? -15.298 12.636 27.919 1.00 12.52 87 GLU A N 1
ATOM 693 C CA . GLU A 1 87 ? -14.341 13.622 28.422 1.00 13.03 87 GLU A CA 1
ATOM 694 C C . GLU A 1 87 ? -14.525 14.980 27.749 1.00 13.95 87 GLU A C 1
ATOM 695 O O . GLU A 1 87 ? -14.514 16.028 28.414 1.00 14.68 87 GLU A O 1
ATOM 701 N N . TYR A 1 88 ? -14.713 14.959 26.433 1.00 12.71 88 TYR A N 1
ATOM 702 C CA . TYR A 1 88 ? -14.751 16.196 25.670 1.00 13.29 88 TYR A CA 1
ATOM 703 C C . TYR A 1 88 ? -16.171 16.624 25.310 1.00 13.90 88 TYR A C 1
ATOM 704 O O . TYR A 1 88 ? -16.352 17.597 24.587 1.00 14.93 88 TYR A O 1
ATOM 713 N N . GLY A 1 89 ? -17.168 15.904 25.832 1.00 13.09 89 GLY A N 1
ATOM 714 C CA . GLY A 1 89 ? -18.566 16.253 25.605 1.00 13.40 89 GLY A CA 1
ATOM 715 C C . GLY A 1 89 ? -19.003 16.102 24.160 1.00 13.15 89 GLY A C 1
ATOM 716 O O . GLY A 1 89 ? -19.937 16.772 23.700 1.00 13.64 89 GLY A O 1
ATOM 717 N N . ILE A 1 90 ? -18.314 15.219 23.445 1.00 12.57 90 ILE A N 1
ATOM 718 C CA . ILE A 1 90 ? -18.602 14.960 22.032 1.00 12.44 90 ILE A CA 1
ATOM 719 C C . ILE A 1 90 ? -19.926 14.189 21.899 1.00 12.51 90 ILE A C 1
ATOM 720 O O . ILE A 1 90 ? -20.157 13.240 22.633 1.00 12.41 90 ILE A O 1
ATOM 725 N N . ASP A 1 91 ? -20.781 14.605 20.963 1.00 13.39 91 ASP A N 1
ATOM 726 C CA . ASP A 1 91 ? -22.141 14.049 20.879 1.00 15.88 91 ASP A CA 1
ATOM 727 C C . ASP A 1 91 ? -22.139 12.571 20.506 1.00 16.05 91 ASP A C 1
ATOM 728 O O . ASP A 1 91 ? -22.975 11.802 20.976 1.00 15.70 91 ASP A O 1
ATOM 733 N N . GLY A 1 92 ? -21.195 12.177 19.659 1.00 16.45 92 GLY A N 1
ATOM 734 C CA . GLY A 1 92 ? -21.002 10.770 19.353 1.00 17.10 92 GLY A CA 1
ATOM 735 C C . GLY A 1 92 ? -21.685 10.328 18.075 1.00 17.75 92 GLY A C 1
ATOM 736 O O . GLY A 1 92 ? -21.405 9.224 17.591 1.00 18.80 92 GLY A O 1
ATOM 737 N N . LYS A 1 93 ? -22.565 11.173 17.533 1.00 17.49 93 LYS A N 1
ATOM 738 C CA . LYS A 1 93 ? -23.277 10.865 16.282 1.00 18.19 93 LYS A CA 1
ATOM 739 C C . LYS A 1 93 ? -22.817 11.694 15.067 1.00 16.22 93 LYS A C 1
ATOM 740 O O . LYS A 1 93 ? -22.268 11.130 14.140 1.00 16.32 93 LYS A O 1
ATOM 746 N N . GLY A 1 94 ? -23.011 13.014 15.090 1.00 15.12 94 GLY A N 1
ATOM 747 C CA . GLY A 1 94 ? -22.482 13.897 14.031 1.00 14.03 94 GLY A CA 1
ATOM 748 C C . GLY A 1 94 ? -20.973 14.041 14.130 1.00 12.02 94 GLY A C 1
ATOM 749 O O . GLY A 1 94 ? -20.262 14.149 1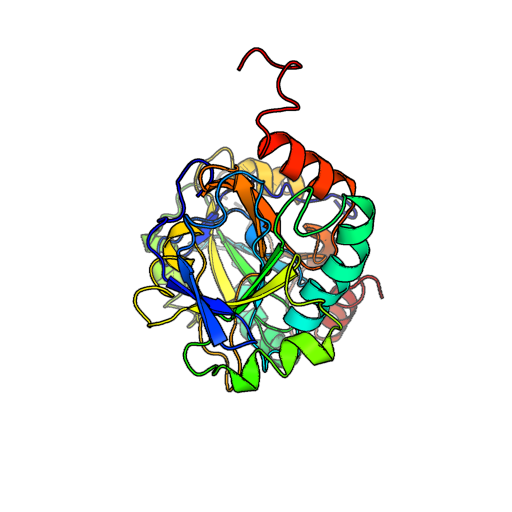3.117 1.00 11.48 94 GLY A O 1
ATOM 750 N N . TRP A 1 95 ? -20.498 14.076 15.368 1.00 10.83 95 TRP A N 1
ATOM 751 C CA . TRP A 1 95 ? -19.084 14.033 15.657 1.00 9.95 95 TRP A CA 1
ATOM 752 C C . TRP A 1 95 ? -18.860 12.715 16.375 1.00 10.18 95 TRP A C 1
ATOM 753 O O . TRP A 1 95 ? -19.343 12.527 17.491 1.00 11.22 95 TRP A O 1
ATOM 764 N N . LYS A 1 96 ? -18.130 11.807 15.736 1.00 10.41 96 LYS A N 1
ATOM 765 C CA . LYS A 1 96 ? -17.923 10.471 16.279 1.00 10.57 96 LYS A CA 1
ATOM 766 C C . LYS A 1 96 ? -16.533 10.356 16.857 1.00 9.17 96 LYS A C 1
ATOM 767 O O . LYS A 1 96 ? -15.632 11.092 16.454 1.00 8.28 96 LYS A O 1
ATOM 773 N N . VAL A 1 97 ? -16.378 9.461 17.833 1.00 8.49 97 VAL A N 1
ATOM 774 C CA . VAL A 1 97 ? -15.060 9.017 18.289 1.00 8.84 97 VAL A CA 1
ATOM 775 C C . VAL A 1 97 ? -14.986 7.531 17.939 1.00 8.36 97 VAL A C 1
ATOM 776 O O . VAL A 1 97 ? -15.879 6.743 18.327 1.00 8.48 97 VAL A O 1
ATOM 780 N N . VAL A 1 98 ? -13.953 7.152 17.179 1.00 8.84 98 VAL A N 1
ATOM 781 C CA . VAL A 1 98 ? -13.886 5.809 16.603 1.00 7.51 98 VAL A CA 1
ATOM 782 C C . VAL A 1 98 ? -12.506 5.218 16.760 1.00 6.26 98 VAL A C 1
ATOM 783 O O . VAL A 1 98 ? -11.532 5.956 16.972 1.00 7.00 98 VAL A O 1
ATOM 787 N N . LYS A 1 99 ? -12.455 3.897 16.647 1.00 6.66 99 LYS A N 1
ATOM 788 C CA . LYS A 1 99 ? -11.184 3.168 16.491 1.00 7.02 99 LYS A CA 1
ATOM 789 C C . LYS A 1 99 ? -11.275 2.338 15.215 1.00 8.55 99 LYS A C 1
ATOM 790 O O . LYS A 1 99 ? -12.370 2.040 14.735 1.00 8.60 99 LYS A O 1
ATOM 796 N N . ALA A 1 100 ? -10.126 1.945 14.678 1.00 8.98 100 ALA A N 1
ATOM 797 C CA . ALA A 1 100 ? -10.069 1.043 13.532 1.00 10.09 100 ALA A CA 1
ATOM 798 C C . ALA A 1 100 ? -10.345 -0.383 14.043 1.00 9.90 100 ALA A C 1
ATOM 799 O O . ALA A 1 100 ? -9.885 -0.761 15.121 1.00 11.29 100 ALA A O 1
ATOM 801 N N . LYS A 1 101 ? -11.091 -1.168 13.268 1.00 9.37 101 LYS A N 1
ATOM 802 C CA . LYS A 1 101 ? -11.494 -2.513 13.709 1.00 9.69 101 LYS A CA 1
ATOM 803 C C . LYS A 1 101 ? -10.250 -3.396 13.940 1.00 9.24 101 LYS A C 1
ATOM 804 O O . LYS A 1 101 ? -10.137 -4.042 14.985 1.00 10.83 101 LYS A O 1
ATOM 810 N N . THR A 1 102 ? -9.343 -3.418 12.964 1.00 7.64 102 THR A N 1
ATOM 811 C CA . THR A 1 102 ? -8.086 -4.180 13.074 1.00 7.46 102 THR A CA 1
ATOM 812 C C . THR A 1 102 ? -6.910 -3.276 12.718 1.00 7.92 102 THR A C 1
ATOM 813 O O . THR A 1 102 ? -7.090 -2.150 12.233 1.00 7.24 102 THR A O 1
ATOM 817 N N . SER A 1 103 ? -5.697 -3.804 12.898 1.00 7.61 103 SER A N 1
ATOM 818 C CA . SER A 1 103 ? -4.471 -3.076 12.571 1.00 7.90 103 SER A CA 1
ATOM 819 C C . SER A 1 103 ? -4.400 -2.774 11.078 1.00 8.72 103 SER A C 1
ATOM 820 O O . SER A 1 103 ? -3.769 -1.800 10.696 1.00 8.77 103 SER A O 1
ATOM 823 N N . GLU A 1 104 ? -5.020 -3.608 10.233 1.00 8.05 104 GLU A N 1
ATOM 824 C CA . GLU A 1 104 ? -5.005 -3.329 8.791 1.00 8.70 104 GLU A CA 1
ATOM 825 C C . GLU A 1 104 ? -5.816 -2.074 8.473 1.00 9.04 104 GLU A C 1
ATOM 826 O O . GLU A 1 104 ? -5.412 -1.243 7.650 1.00 9.79 104 GLU A O 1
ATOM 832 N N . ASP A 1 105 ? -6.969 -1.955 9.120 1.00 8.36 105 ASP A N 1
ATOM 833 C CA . ASP A 1 105 ? -7.818 -0.761 8.953 1.00 8.32 105 ASP A CA 1
ATOM 834 C C . ASP A 1 105 ? -7.039 0.482 9.389 1.00 8.07 105 ASP A C 1
ATOM 835 O O . ASP A 1 105 ? -7.072 1.528 8.720 1.00 8.89 105 ASP A O 1
ATOM 840 N N . LEU A 1 106 ? -6.326 0.340 10.508 1.00 7.93 106 LEU A N 1
ATOM 841 C CA . LEU A 1 106 ? -5.529 1.429 11.053 1.00 9.92 106 LEU A CA 1
ATOM 842 C C . LEU A 1 106 ? -4.402 1.829 10.127 1.00 11.47 106 LEU A C 1
ATOM 843 O O . LEU A 1 106 ? -4.262 3.033 9.825 1.00 11.20 106 LEU A O 1
ATOM 848 N N . PHE A 1 107 ? -3.592 0.857 9.685 1.00 12.21 107 PHE A N 1
ATOM 849 C CA A PHE A 1 107 ? -2.447 1.053 8.729 0.50 13.37 107 PHE A CA 1
ATOM 850 C CA B PHE A 1 107 ? -2.456 1.308 8.945 0.50 12.75 107 PHE A CA 1
ATOM 851 C C . PHE A 1 107 ? -2.873 1.803 7.517 1.00 13.58 107 PHE A C 1
ATOM 852 O O . PHE A 1 107 ? -2.212 2.725 7.034 1.00 14.91 107 PHE A O 1
ATOM 867 N N . LYS A 1 108 ? -3.986 1.302 6.954 1.00 12.86 108 LYS A N 1
ATOM 868 C CA A LYS A 1 108 ? -4.537 1.796 5.681 0.50 13.95 108 LYS A CA 1
ATOM 869 C CA B LYS A 1 108 ? -4.542 1.778 5.688 0.50 13.83 108 LYS A CA 1
ATOM 870 C C . LYS A 1 108 ? -4.940 3.255 5.820 1.00 13.18 108 LYS A C 1
ATOM 871 O O . LYS A 1 108 ? -4.660 4.078 4.946 1.00 12.61 108 LYS A O 1
ATOM 882 N N . LEU A 1 109 ? -5.575 3.573 6.936 1.00 10.99 109 LEU A N 1
ATOM 883 C CA . LEU A 1 109 ? -6.019 4.925 7.183 1.00 10.01 109 LEU A CA 1
ATOM 884 C C . LEU A 1 109 ? -4.825 5.868 7.359 1.00 8.23 109 LEU A C 1
ATOM 885 O O . LEU A 1 109 ? -4.754 6.917 6.703 1.00 7.69 109 LEU A O 1
ATOM 890 N N . LEU A 1 110 ? -3.875 5.498 8.214 1.00 7.95 110 LEU A N 1
ATOM 891 C CA . LEU A 1 110 ? -2.685 6.338 8.454 1.00 8.80 110 LEU A CA 1
ATOM 892 C C . LEU A 1 110 ? -1.810 6.453 7.205 1.00 8.86 110 LEU A C 1
ATOM 893 O O . LEU A 1 110 ? -1.244 7.517 6.923 1.00 9.32 110 LEU A O 1
ATOM 898 N N . ASP A 1 111 ? -1.690 5.356 6.463 1.00 9.50 111 ASP A N 1
ATOM 899 C CA . ASP A 1 111 ? -0.938 5.377 5.217 1.00 10.72 111 ASP A CA 1
ATOM 900 C C . ASP A 1 111 ? -1.539 6.382 4.233 1.00 10.77 111 ASP A C 1
ATOM 901 O O . ASP A 1 111 ? -0.805 7.147 3.596 1.00 10.98 111 ASP A O 1
ATOM 906 N N . ALA A 1 112 ? -2.868 6.398 4.137 1.00 9.88 112 ALA A N 1
ATOM 907 C CA . ALA A 1 112 ? -3.518 7.286 3.175 1.00 10.19 112 ALA A CA 1
ATOM 908 C C . ALA A 1 112 ? -3.225 8.754 3.498 1.00 9.75 112 ALA A C 1
ATOM 909 O O . ALA A 1 112 ? -3.032 9.563 2.580 1.00 9.85 112 ALA A O 1
ATOM 911 N N . ILE A 1 113 ? -3.175 9.088 4.786 1.00 9.83 113 ILE A N 1
ATOM 912 C CA . ILE A 1 113 ? -3.002 10.482 5.201 1.00 10.87 113 ILE A CA 1
ATOM 913 C C . ILE A 1 113 ? -1.562 10.844 5.552 1.00 11.80 113 ILE A C 1
ATOM 914 O O . ILE A 1 113 ? -1.308 11.883 6.178 1.00 12.13 113 ILE A O 1
ATOM 919 N N . ASP A 1 114 ? -0.629 9.959 5.188 1.00 11.95 114 ASP A N 1
ATOM 920 C CA . ASP A 1 114 ? 0.819 10.172 5.391 1.00 13.26 114 ASP A CA 1
ATOM 921 C C . ASP A 1 114 ? 1.162 10.471 6.845 1.00 12.33 114 ASP A C 1
ATOM 922 O O . ASP A 1 114 ? 2.006 11.329 7.147 1.00 13.90 114 ASP A O 1
ATOM 927 N N . PHE A 1 115 ? 0.511 9.747 7.737 1.00 10.34 115 PHE A N 1
ATOM 928 C CA . PHE A 1 115 ? 0.659 9.960 9.166 1.00 9.88 115 PHE A CA 1
ATOM 929 C C . PHE A 1 115 ? 1.538 8.848 9.737 1.00 10.27 115 PHE A C 1
ATOM 930 O O . PHE A 1 115 ? 1.265 7.670 9.502 1.00 10.39 115 PHE A O 1
ATOM 938 N N . ARG A 1 116 ? 2.592 9.208 10.469 1.00 9.63 116 ARG A N 1
ATOM 939 C CA . ARG A 1 116 ? 3.394 8.198 11.155 1.00 11.47 116 ARG A CA 1
ATOM 940 C C . ARG A 1 116 ? 3.711 8.641 12.574 1.00 11.40 116 ARG A C 1
ATOM 941 O O . ARG A 1 116 ? 3.930 9.840 12.851 1.00 11.59 116 ARG A O 1
ATOM 949 N N . PHE A 1 117 ? 3.713 7.665 13.469 1.00 10.42 117 PHE A N 1
ATOM 950 C CA . PHE A 1 117 ? 4.024 7.934 14.862 1.00 9.71 117 PHE A CA 1
ATOM 951 C C . PHE A 1 117 ? 5.149 7.033 15.318 1.00 9.79 117 PHE A C 1
ATOM 952 O O . PHE A 1 117 ? 5.483 6.056 14.639 1.00 10.27 117 PHE A O 1
ATOM 960 N N . MET A 1 118 ? 5.743 7.371 16.461 1.00 9.02 118 MET A N 1
ATOM 961 C CA A MET A 1 118 ? 6.883 6.638 17.006 0.50 9.49 118 MET A CA 1
ATOM 962 C CA B MET A 1 118 ? 6.832 6.574 17.010 0.50 9.46 118 MET A CA 1
ATOM 963 C C . MET A 1 118 ? 6.846 6.704 18.531 1.00 9.86 118 MET A C 1
ATOM 964 O O . MET A 1 118 ? 6.247 7.623 19.085 1.00 9.82 118 MET A O 1
ATOM 973 N N . THR A 1 119 ? 7.491 5.757 19.205 1.00 11.87 119 THR A N 1
ATOM 974 C CA . THR A 1 119 ? 7.522 5.780 20.686 1.00 14.01 119 THR A CA 1
ATOM 975 C C . THR A 1 119 ? 8.424 6.856 21.260 1.00 16.32 119 THR A C 1
ATOM 976 O O . THR A 1 119 ? 9.458 7.182 20.688 1.00 16.51 119 THR A O 1
ATOM 980 N N . ALA A 1 120 ? 8.009 7.398 22.407 1.00 18.95 120 ALA A N 1
ATOM 981 C CA . ALA A 1 120 ? 8.820 8.306 23.206 1.00 21.00 120 ALA A CA 1
ATOM 982 C C . ALA A 1 120 ? 8.486 8.001 24.657 1.00 22.53 120 ALA A C 1
ATOM 983 O O . ALA A 1 120 ? 7.535 8.553 25.203 1.00 22.52 120 ALA A O 1
ATOM 985 N N . GLY A 1 121 ? 9.247 7.096 25.268 1.00 24.33 121 GLY A N 1
ATOM 986 C CA . GLY A 1 121 ? 8.894 6.580 26.590 1.00 25.80 121 GLY A CA 1
ATOM 987 C C . GLY A 1 121 ? 7.5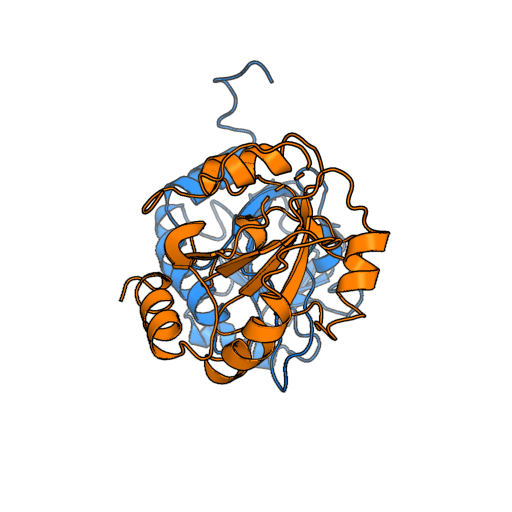40 5.897 26.540 1.00 27.06 121 GLY A C 1
ATOM 988 O O . GLY A 1 121 ? 7.337 4.955 25.766 1.00 28.08 121 GLY A O 1
ATOM 989 N N . ASN A 1 122 ? 6.590 6.403 27.323 1.00 27.64 122 ASN A N 1
ATOM 990 C CA . ASN A 1 122 ? 5.265 5.793 27.420 1.00 27.89 122 ASN A CA 1
ATOM 991 C C . ASN A 1 122 ? 4.215 6.453 26.528 1.00 26.06 122 ASN A C 1
ATOM 992 O O . ASN A 1 122 ? 3.042 6.050 26.505 1.00 25.99 122 ASN A O 1
ATOM 997 N N . ASP A 1 123 ? 4.646 7.466 25.789 1.00 23.82 123 ASP A N 1
ATOM 998 C CA A ASP A 1 123 ? 3.762 8.168 24.873 0.50 22.09 123 ASP A CA 1
ATOM 999 C CA B ASP A 1 123 ? 3.763 8.179 24.881 0.50 22.67 123 ASP A CA 1
ATOM 1000 C C . ASP A 1 123 ? 4.265 8.061 23.445 1.00 20.27 123 ASP A C 1
ATOM 1001 O O . ASP A 1 123 ? 5.228 7.331 23.170 1.00 20.07 123 ASP A O 1
ATOM 1010 N N . PHE A 1 124 ? 3.607 8.777 22.549 1.00 16.97 124 PHE A N 1
ATOM 1011 C CA . PHE A 1 124 ? 3.969 8.775 21.151 1.00 15.03 124 PHE A CA 1
ATOM 1012 C C . PHE A 1 124 ? 4.416 10.163 20.716 1.00 14.30 124 PHE A C 1
ATOM 1013 O O . PHE A 1 124 ? 3.934 11.166 21.242 1.00 14.84 124 PHE A O 1
ATOM 1021 N N . ILE A 1 125 ? 5.350 10.203 19.768 1.00 11.73 125 ILE A N 1
ATOM 1022 C CA . ILE A 1 125 ? 5.691 11.419 19.025 1.00 11.30 125 ILE A CA 1
ATOM 1023 C C . ILE A 1 125 ? 4.932 11.300 17.706 1.00 10.76 125 ILE A C 1
ATOM 1024 O O . ILE A 1 125 ? 4.972 10.251 17.068 1.00 10.73 125 ILE A O 1
ATOM 1029 N N . HIS A 1 126 ? 4.218 12.357 17.318 1.00 9.84 126 HIS A N 1
ATOM 1030 C CA . HIS A 1 126 ? 3.322 12.303 16.169 1.00 11.33 126 HIS A CA 1
ATOM 1031 C C . HIS A 1 126 ? 3.042 13.723 15.671 1.00 11.18 126 HIS A C 1
ATOM 1032 O O . HIS A 1 126 ? 3.228 14.689 16.418 1.00 10.86 126 HIS A O 1
ATOM 1039 N N . PRO A 1 127 ? 2.633 13.856 14.396 1.00 11.99 127 PRO A N 1
ATOM 1040 C CA . PRO A 1 127 ? 2.158 15.162 13.925 1.00 12.06 127 PRO A CA 1
ATOM 1041 C C . PRO A 1 127 ? 0.815 15.579 14.499 1.00 10.58 127 PRO A C 1
ATOM 1042 O O . PRO A 1 127 ? -0.010 14.737 14.908 1.00 10.09 127 PRO A O 1
ATOM 1046 N N . ASN A 1 128 ? 0.611 16.884 14.507 1.00 8.96 128 ASN A N 1
ATOM 1047 C CA . ASN A 1 128 ? -0.681 17.483 14.851 1.00 8.83 128 ASN A CA 1
ATOM 1048 C C . ASN A 1 128 ? -1.386 17.845 13.568 1.00 8.58 128 ASN A C 1
ATOM 1049 O O . ASN A 1 128 ? -1.003 18.797 12.906 1.00 9.07 128 ASN A O 1
ATOM 1054 N N . VAL A 1 129 ? -2.419 17.086 13.213 1.00 8.40 129 VAL A N 1
ATOM 1055 C CA . VAL A 1 129 ? -3.038 17.281 11.919 1.00 9.33 129 VAL A CA 1
ATOM 1056 C C . VAL A 1 129 ? -4.539 17.019 11.961 1.00 9.18 129 VAL A C 1
ATOM 1057 O O . VAL A 1 129 ? -5.005 16.148 12.695 1.00 9.61 129 VAL A O 1
ATOM 1061 N N . VAL A 1 130 ? -5.286 17.805 11.179 1.00 8.05 130 VAL A N 1
ATOM 1062 C CA . VAL A 1 130 ? -6.675 17.515 10.890 1.00 8.22 130 VAL A CA 1
ATOM 1063 C C . VAL A 1 130 ? -6.758 17.397 9.380 1.00 7.89 130 VAL A C 1
ATOM 1064 O O . VAL A 1 130 ? -6.135 18.175 8.654 1.00 9.53 130 VAL A O 1
ATOM 1068 N N . VAL A 1 131 ? -7.488 16.393 8.898 1.00 8.03 131 VAL A N 1
ATOM 1069 C CA . VAL A 1 131 ? -7.541 16.116 7.470 1.00 8.70 131 VAL A CA 1
ATOM 1070 C C . VAL A 1 131 ? -8.975 16.353 7.021 1.00 9.62 131 VAL A C 1
ATOM 1071 O O . VAL A 1 131 ? -9.926 15.947 7.701 1.00 11.41 131 VAL A O 1
ATOM 1075 N N . VAL A 1 132 ? -9.136 16.999 5.862 1.00 9.17 132 VAL A N 1
ATOM 1076 C CA . VAL A 1 132 ? -10.474 17.274 5.355 1.00 8.65 132 VAL A CA 1
ATOM 1077 C C . VAL A 1 132 ? -10.684 16.530 4.045 1.00 8.87 132 VAL A C 1
ATOM 1078 O O . VAL A 1 132 ? -9.929 16.713 3.096 1.00 10.98 132 VAL A O 1
ATOM 1082 N N . LEU A 1 133 ? -11.704 15.670 4.022 1.00 8.07 133 LEU A N 1
ATOM 1083 C CA . LEU A 1 133 ? -12.047 14.876 2.844 1.00 8.30 133 LEU A CA 1
ATOM 1084 C C . LEU A 1 133 ? -13.295 15.373 2.131 1.00 8.24 133 LEU A C 1
ATOM 1085 O O . LEU A 1 133 ? -14.222 15.917 2.746 1.00 8.57 133 LEU A O 1
ATOM 1090 N N . SER A 1 134 ? -13.317 15.145 0.821 1.00 8.63 134 SER A N 1
ATOM 1091 C CA . SER A 1 134 ? -14.492 15.412 0.018 1.00 8.70 134 SER A CA 1
ATOM 1092 C C . SER A 1 134 ? -15.561 14.375 0.353 1.00 9.45 134 SER A C 1
ATOM 1093 O O . SER A 1 134 ? -15.263 13.366 1.013 1.00 10.53 134 SER A O 1
ATOM 1096 N N . PRO A 1 135 ? -16.812 14.588 -0.105 1.00 9.62 135 PRO A N 1
ATOM 1097 C CA . PRO A 1 135 ? -17.849 13.570 0.096 1.00 10.00 135 PRO A CA 1
ATOM 1098 C C . PRO A 1 135 ? -17.563 12.216 -0.547 1.00 10.23 135 PRO A C 1
ATOM 1099 O O . PRO A 1 135 ? -18.287 11.257 -0.262 1.00 11.43 135 PRO A O 1
ATOM 1103 N N . GLU A 1 136 ? -16.556 12.153 -1.418 1.00 10.55 136 GLU A N 1
ATOM 1104 C CA . GLU A 1 136 ? -16.123 10.902 -2.057 1.00 10.89 136 GLU A CA 1
ATOM 1105 C C . GLU A 1 136 ? -14.869 10.319 -1.415 1.00 10.30 136 GLU A C 1
ATOM 1106 O O . GLU A 1 136 ? -14.267 9.407 -1.968 1.00 10.08 136 GLU A O 1
ATOM 1112 N N . LEU A 1 137 ? -14.485 10.857 -0.253 1.00 10.09 137 LEU A N 1
ATOM 1113 C CA . LEU A 1 137 ? -13.286 10.411 0.506 1.00 10.54 137 LEU A CA 1
ATOM 1114 C C . LEU A 1 137 ? -11.938 10.855 -0.060 1.00 10.46 137 LEU A C 1
ATOM 1115 O O . LEU A 1 137 ? -10.897 10.315 0.311 1.00 10.80 137 LEU A O 1
ATOM 1120 N N . GLN A 1 138 ? -11.941 11.844 -0.949 1.00 9.99 138 GLN A N 1
ATOM 1121 C CA . GLN A 1 138 ? -10.696 12.366 -1.474 1.00 9.75 138 GLN A CA 1
ATOM 1122 C C . GLN A 1 138 ? -10.106 13.373 -0.503 1.00 9.36 138 GLN A C 1
ATOM 1123 O O . GLN A 1 138 ? -10.815 14.237 0.013 1.00 8.84 138 GLN A O 1
ATOM 1129 N N . ILE A 1 139 ? -8.804 13.267 -0.251 1.00 9.72 139 ILE A N 1
ATOM 1130 C CA . ILE A 1 139 ? -8.133 14.205 0.663 1.00 9.67 139 ILE A CA 1
ATOM 1131 C C . ILE A 1 139 ? -8.044 15.569 -0.029 1.00 10.14 139 ILE A C 1
ATOM 1132 O O . ILE A 1 139 ? -7.409 15.695 -1.083 1.00 10.96 139 ILE A O 1
ATOM 1137 N N . LYS A 1 140 ? -8.681 16.575 0.564 1.00 9.47 140 LYS A N 1
ATOM 1138 C CA . LYS A 1 140 ? -8.759 17.890 -0.061 1.00 11.31 140 LYS A CA 1
ATOM 1139 C C . LYS A 1 140 ? -7.946 18.960 0.672 1.00 11.69 140 LYS A C 1
ATOM 1140 O O . LYS A 1 140 ? -7.585 19.966 0.080 1.00 12.52 140 LYS A O 1
ATOM 1146 N N . ASP A 1 141 ? -7.663 18.748 1.956 1.00 11.13 141 ASP A N 1
ATOM 1147 C CA . ASP A 1 141 ? -6.843 19.714 2.690 1.00 11.85 141 ASP A CA 1
ATOM 1148 C C . ASP A 1 141 ? -6.285 19.090 3.956 1.00 11.61 141 ASP A C 1
ATOM 1149 O O . ASP A 1 141 ? -6.885 18.176 4.518 1.00 11.40 141 ASP A O 1
ATOM 1154 N N . TYR A 1 142 ? -5.112 19.579 4.378 1.00 10.88 142 TYR A N 1
ATOM 1155 C CA . TYR A 1 142 ? -4.530 19.251 5.667 1.00 10.52 142 TYR A CA 1
ATOM 1156 C C . TYR A 1 142 ? -4.397 20.544 6.453 1.00 11.54 142 TYR A C 1
ATOM 1157 O O . TYR A 1 142 ? -3.950 21.570 5.904 1.00 13.24 142 TYR A O 1
ATOM 1166 N N . ILE A 1 143 ? -4.779 20.492 7.725 1.00 10.16 143 ILE A N 1
ATOM 1167 C CA . ILE A 1 143 ? -4.689 21.642 8.626 1.00 9.73 143 ILE A CA 1
ATOM 1168 C C . ILE A 1 143 ? -3.831 21.188 9.791 1.00 10.23 143 ILE A C 1
ATOM 1169 O O . ILE A 1 143 ? -4.234 20.327 10.563 1.00 10.67 143 ILE A O 1
ATOM 1174 N N . TYR A 1 144 ? -2.636 21.765 9.900 1.00 10.38 144 TYR A N 1
ATOM 1175 C CA . TYR A 1 144 ? -1.682 21.335 10.922 1.00 11.14 144 TYR A CA 1
ATOM 1176 C C . TYR A 1 144 ? -1.676 22.231 12.137 1.00 10.60 144 TYR A C 1
ATOM 1177 O O . TYR A 1 144 ? -2.105 23.380 12.078 1.00 10.94 144 TYR A O 1
ATOM 1186 N N . GLY A 1 145 ? -1.183 21.664 13.232 1.00 10.95 145 GLY A N 1
ATOM 1187 C CA . GLY A 1 145 ? -0.988 22.398 14.473 1.00 11.73 145 GLY A CA 1
ATOM 1188 C C . GLY A 1 145 ? -2.123 22.215 15.449 1.00 13.02 145 GLY A C 1
ATOM 1189 O O . GLY A 1 145 ? -2.953 21.295 15.315 1.00 13.24 145 GLY A O 1
ATOM 1190 N N . VAL A 1 146 ? -2.141 23.080 16.452 1.00 14.77 146 VAL A N 1
ATOM 1191 C CA . VAL A 1 146 ? -3.096 22.958 17.553 1.00 16.95 146 VAL A CA 1
ATOM 1192 C C . VAL A 1 146 ? -3.828 24.274 17.821 1.00 19.69 146 VAL A C 1
ATOM 1193 O O . VAL A 1 146 ? -4.633 24.344 18.751 1.00 21.14 146 VAL A O 1
ATOM 1197 N N . ASN A 1 147 ? -3.530 25.301 17.028 1.00 20.38 147 ASN A N 1
ATOM 1198 C CA . ASN A 1 147 ? -4.067 26.653 17.221 1.00 22.28 147 ASN A CA 1
ATOM 1199 C C . ASN A 1 147 ? -4.851 27.065 15.979 1.00 22.06 147 ASN A C 1
ATOM 1200 O O . ASN A 1 147 ? -4.365 27.863 15.181 1.00 23.09 147 ASN A O 1
ATOM 1205 N N . TYR A 1 148 ? -6.050 26.502 15.816 1.00 21.10 148 TYR A N 1
ATOM 1206 C CA . TYR A 1 148 ? -6.796 26.606 14.550 1.00 20.95 148 TYR A CA 1
ATOM 1207 C C . TYR A 1 148 ? -7.455 27.956 14.362 1.00 21.77 148 TYR A C 1
ATOM 1208 O O . TYR A 1 148 ? -7.935 28.573 15.328 1.00 23.07 148 TYR A O 1
ATOM 1217 N N . ASN A 1 149 ? -7.445 28.434 13.119 1.00 20.77 149 ASN A N 1
ATOM 1218 C CA . ASN A 1 149 ? -8.218 29.612 12.784 1.00 19.77 149 ASN A CA 1
ATOM 1219 C C . ASN A 1 149 ? -9.421 29.255 11.922 1.00 17.59 149 ASN A C 1
ATOM 1220 O O . ASN A 1 149 ? -9.446 28.241 11.227 1.00 18.15 149 ASN A O 1
ATOM 1225 N N . TYR A 1 150 ? -10.436 30.104 12.005 1.00 14.87 150 TYR A N 1
ATOM 1226 C CA . TYR A 1 150 ? -11.678 29.908 11.301 1.00 12.30 150 TYR A CA 1
ATOM 1227 C C . TYR A 1 150 ? -11.492 29.863 9.784 1.00 11.11 150 TYR A C 1
ATOM 1228 O O . TYR A 1 150 ? -12.023 28.964 9.112 1.00 11.28 150 TYR A O 1
ATOM 1237 N N . LEU A 1 151 ? -10.735 30.822 9.245 1.00 10.81 151 LEU A N 1
ATOM 1238 C CA . LEU A 1 151 ? -10.611 30.925 7.795 1.00 11.45 151 LEU A CA 1
ATOM 1239 C C . LEU A 1 151 ? -10.061 29.644 7.177 1.00 11.43 151 LEU A C 1
ATOM 1240 O O . LEU A 1 151 ? -10.575 29.184 6.156 1.00 10.85 151 LEU A O 1
ATOM 1245 N N . GLU A 1 152 ? -9.042 29.071 7.810 1.00 11.07 152 GLU A N 1
ATOM 1246 C CA . GLU A 1 152 ? -8.437 27.844 7.253 1.00 11.07 152 GLU A CA 1
ATOM 1247 C C . GLU A 1 152 ? -9.443 26.689 7.152 1.00 10.05 152 GLU A C 1
ATOM 1248 O O . GLU A 1 152 ? -9.385 25.901 6.203 1.00 9.91 152 GLU A O 1
ATOM 1254 N N . PHE A 1 153 ? -10.362 26.593 8.117 1.00 9.88 153 PHE A N 1
ATOM 1255 C CA . PHE A 1 153 ? -11.412 25.568 8.082 1.00 9.16 153 PHE A CA 1
ATOM 1256 C C . PHE A 1 153 ? -12.477 25.857 7.030 1.00 9.09 153 PHE A C 1
ATOM 1257 O O . PHE A 1 153 ? -12.884 24.946 6.308 1.00 9.11 153 PHE A O 1
ATOM 1265 N N . VAL A 1 154 ? -12.917 27.116 6.949 1.00 9.05 154 VAL A N 1
ATOM 1266 C CA . VAL A 1 154 ? -13.832 27.521 5.872 1.00 8.72 154 VAL A CA 1
ATOM 1267 C C . VAL A 1 154 ? -13.255 27.164 4.502 1.00 9.25 154 VAL A C 1
ATOM 1268 O O . VAL A 1 154 ? -13.923 26.540 3.690 1.00 9.36 154 VAL A O 1
ATOM 1272 N N . ASN A 1 155 ? -11.997 27.525 4.272 1.00 9.90 155 ASN A N 1
ATOM 1273 C CA . ASN A 1 155 ? -11.338 27.235 2.999 1.00 11.45 155 ASN A CA 1
ATOM 1274 C C . ASN A 1 155 ? -11.260 25.722 2.725 1.00 10.14 155 ASN A C 1
ATOM 1275 O O . ASN A 1 155 ? -11.500 25.272 1.602 1.00 10.50 155 ASN A O 1
ATOM 1280 N N . ALA A 1 156 ? -10.980 24.941 3.762 1.00 10.25 156 ALA A N 1
ATOM 1281 C CA . ALA A 1 156 ? -10.841 23.494 3.610 1.00 10.40 156 ALA A CA 1
ATOM 1282 C C . ALA A 1 156 ? -12.186 22.869 3.235 1.00 10.62 156 ALA A C 1
ATOM 1283 O O . ALA A 1 156 ? -12.262 22.028 2.328 1.00 11.15 156 ALA A O 1
ATOM 1285 N N . LEU A 1 157 ? -13.248 23.319 3.898 1.00 10.12 157 LEU A N 1
ATOM 1286 C CA . LEU A 1 157 ? -14.589 22.794 3.606 1.00 10.31 157 LEU A CA 1
ATOM 1287 C C . LEU A 1 157 ? -15.066 23.203 2.210 1.00 10.21 157 LEU A C 1
ATOM 1288 O O . LEU A 1 157 ? -15.715 22.419 1.533 1.00 10.24 157 LEU A O 1
ATOM 1293 N N . ARG A 1 158 ? -14.756 24.424 1.789 1.00 10.85 158 ARG A N 1
ATOM 1294 C CA . ARG A 1 158 ? -15.042 24.830 0.405 1.00 11.74 158 ARG A CA 1
ATOM 1295 C C . ARG A 1 158 ? -14.326 23.921 -0.604 1.00 11.85 158 ARG A C 1
ATOM 1296 O O . ARG A 1 158 ? -14.941 23.442 -1.570 1.00 12.17 158 ARG A O 1
ATOM 1304 N N . LEU A 1 159 ? -13.046 23.643 -0.369 1.00 11.89 159 LEU A N 1
ATOM 1305 C CA . LEU A 1 159 ? -12.319 22.693 -1.225 1.00 13.54 159 LEU A CA 1
ATOM 1306 C C . LEU A 1 159 ? -12.959 21.315 -1.238 1.00 13.73 159 LEU A C 1
ATOM 1307 O O . LEU A 1 159 ? -13.046 20.676 -2.289 1.00 12.98 159 LEU A O 1
ATOM 1312 N N . ALA A 1 160 ? -13.386 20.856 -0.066 1.00 13.96 160 ALA A N 1
ATOM 1313 C CA . ALA A 1 160 ? -14.035 19.562 0.063 1.00 14.57 160 ALA A CA 1
ATOM 1314 C C . ALA A 1 160 ? -15.299 19.495 -0.773 1.00 15.60 160 ALA A C 1
ATOM 1315 O O . ALA A 1 160 ? -15.613 18.443 -1.328 1.00 16.48 160 ALA A O 1
ATOM 1317 N N . ARG A 1 161 ? -16.001 20.629 -0.894 1.00 15.62 161 ARG A N 1
ATOM 1318 C CA A ARG A 1 161 ? -17.261 20.700 -1.633 0.50 16.67 161 ARG A CA 1
ATOM 1319 C CA B ARG A 1 161 ? -17.262 20.686 -1.634 0.50 16.88 161 ARG A CA 1
ATOM 1320 C C . ARG A 1 161 ? -17.053 21.052 -3.106 1.00 16.75 161 ARG A C 1
ATOM 1321 O O . ARG A 1 161 ? -18.019 21.217 -3.852 1.00 17.41 161 ARG A O 1
ATOM 1336 N N . GLY A 1 162 ? -15.794 21.170 -3.520 1.00 16.26 162 GLY A N 1
ATOM 1337 C CA . GLY A 1 162 ? -15.450 21.578 -4.895 1.00 16.79 162 GLY A CA 1
ATOM 1338 C C . GLY A 1 162 ? -15.832 23.024 -5.188 1.00 16.24 162 GLY A C 1
ATOM 1339 O O . GLY A 1 162 ? -16.248 23.359 -6.310 1.00 16.17 162 GLY A O 1
ATOM 1340 N N . GLU A 1 163 ? -15.671 23.879 -4.182 1.00 15.11 163 GLU A N 1
ATOM 1341 C CA . GLU A 1 163 ? -16.012 25.302 -4.284 1.00 14.84 163 GLU A CA 1
ATOM 1342 C C . GLU A 1 163 ? -14.754 26.140 -4.084 1.00 14.67 163 GLU A C 1
ATOM 1343 O O . GLU A 1 163 ? -13.677 25.602 -3.826 1.00 14.62 163 GLU A O 1
ATOM 1349 N N . GLY A 1 164 ? -14.892 27.455 -4.219 1.00 13.82 164 GLY A N 1
ATOM 1350 C CA . GLY A 1 164 ? -13.796 28.385 -3.977 1.00 14.06 164 GLY A CA 1
ATOM 1351 C C . GLY A 1 164 ? -12.679 28.329 -5.000 1.00 14.10 164 GLY A C 1
ATOM 1352 O O . GLY A 1 164 ? -11.525 28.617 -4.680 1.00 14.60 164 GLY A O 1
ATOM 1353 N N . HIS A 1 165 ? -13.010 27.985 -6.243 1.00 13.63 165 HIS A N 1
ATOM 1354 C CA . HIS A 1 165 ? -11.974 27.795 -7.256 1.00 13.49 165 HIS A CA 1
ATOM 1355 C C . HIS A 1 165 ? -12.081 28.710 -8.477 1.00 13.12 165 HIS A C 1
ATOM 1356 O O . HIS A 1 165 ? -11.195 28.699 -9.335 1.00 13.16 165 HIS A O 1
ATOM 1363 N N . HIS A 1 166 ? -13.160 29.487 -8.579 1.00 12.43 166 HIS A N 1
ATOM 1364 C CA . HIS A 1 166 ? -13.397 30.263 -9.812 1.00 12.37 166 HIS A CA 1
ATOM 1365 C C . HIS A 1 166 ? -12.559 31.521 -9.996 1.00 12.64 166 HIS A C 1
ATOM 1366 O O . HIS A 1 166 ? -12.599 32.151 -11.044 1.00 12.78 166 HIS A O 1
ATOM 1373 N N . HIS A 1 167 ? -11.781 31.868 -8.983 1.00 13.58 167 HIS A N 1
ATOM 1374 C CA . HIS A 1 167 ? -10.826 32.967 -9.079 1.00 15.21 167 HIS A CA 1
ATOM 1375 C C . HIS A 1 167 ? -9.638 32.614 -9.987 1.00 16.03 167 HIS A C 1
ATOM 1376 O O . HIS A 1 167 ? -8.884 33.503 -10.395 1.00 16.89 167 HIS A O 1
ATOM 1383 N N . HIS A 1 168 ? -9.478 31.327 -10.302 1.00 16.22 168 HIS A N 1
ATOM 1384 C CA . HIS A 1 168 ? -8.349 30.848 -11.110 1.00 17.19 168 HIS A CA 1
ATOM 1385 C C . HIS A 1 168 ? -8.847 29.918 -12.216 1.00 16.38 168 HIS A C 1
ATOM 1386 O O . HIS A 1 168 ? -9.915 29.311 -12.090 1.00 15.39 168 HIS A O 1
ATOM 1393 N N . HIS A 1 169 ? -8.070 29.804 -13.295 1.00 16.85 169 HIS A N 1
ATOM 1394 C CA . HIS A 1 169 ? -8.484 29.043 -14.479 1.00 17.72 169 HIS A CA 1
ATOM 1395 C C . HIS A 1 169 ? -8.389 27.519 -14.336 1.00 17.08 169 HIS A C 1
ATOM 1396 O O . HIS A 1 169 ? -8.880 26.783 -15.200 1.00 17.32 169 HIS A O 1
ATOM 1403 N N . HIS A 1 170 ? -7.750 27.050 -13.263 1.00 16.53 170 HIS A N 1
ATOM 1404 C CA . HIS A 1 170 ? -7.751 25.628 -12.936 1.00 16.67 170 HIS A CA 1
ATOM 1405 C C . HIS A 1 170 ? -8.587 25.415 -11.681 1.00 17.41 170 HIS A C 1
ATOM 1406 O O . HIS A 1 170 ? -8.059 25.382 -10.564 1.00 17.56 170 HIS A O 1
ATOM 1414 N N . SER B 1 2 ? 13.472 37.667 9.191 1.00 16.97 2 SER B N 1
ATOM 1415 C CA . SER B 1 2 ? 13.579 38.610 10.336 1.00 16.77 2 SER B CA 1
ATOM 1416 C C . SER B 1 2 ? 12.526 38.262 11.381 1.00 15.59 2 SER B C 1
ATOM 1417 O O . SER B 1 2 ? 11.618 37.472 11.100 1.00 15.34 2 SER B O 1
ATOM 1420 N N . LEU B 1 3 ? 12.664 38.820 12.587 1.00 14.70 3 LEU B N 1
ATOM 1421 C CA . LEU B 1 3 ? 11.676 38.604 13.653 1.00 14.43 3 LEU B CA 1
ATOM 1422 C C . LEU B 1 3 ? 10.267 38.964 13.221 1.00 14.74 3 LEU B C 1
ATOM 1423 O O . LEU B 1 3 ? 10.037 40.029 12.639 1.00 14.30 3 LEU B O 1
ATOM 1428 N N . GLY B 1 4 ? 9.328 38.063 13.514 1.00 14.85 4 GLY B N 1
ATOM 1429 C CA . GLY B 1 4 ? 7.925 38.259 13.161 1.00 15.80 4 GLY B CA 1
ATOM 1430 C C . GLY B 1 4 ? 7.541 37.695 11.808 1.00 16.86 4 GLY B C 1
ATOM 1431 O O . GLY B 1 4 ? 6.353 37.528 11.533 1.00 18.82 4 GLY B O 1
ATOM 1432 N N . THR B 1 5 ? 8.532 37.396 10.965 1.00 16.28 5 THR B N 1
ATOM 1433 C CA . THR B 1 5 ? 8.303 36.753 9.664 1.00 16.17 5 THR B CA 1
ATOM 1434 C C . THR B 1 5 ? 7.765 35.347 9.893 1.00 16.32 5 THR B C 1
ATOM 1435 O O . THR B 1 5 ? 8.275 34.631 10.751 1.00 17.52 5 THR B O 1
ATOM 1439 N N . TYR B 1 6 ? 6.748 34.952 9.127 1.00 15.57 6 TYR B N 1
ATOM 1440 C CA . TYR B 1 6 ? 6.306 33.559 9.107 1.00 15.38 6 TYR B CA 1
ATOM 1441 C C . TYR B 1 6 ? 7.053 32.822 8.010 1.00 14.36 6 TYR B C 1
ATOM 1442 O O . TYR B 1 6 ? 7.000 33.215 6.839 1.00 15.64 6 TYR B O 1
ATOM 1451 N N . VAL B 1 7 ? 7.756 31.756 8.383 1.00 12.12 7 VAL B N 1
ATOM 1452 C CA . VAL B 1 7 ? 8.434 30.905 7.411 1.00 12.24 7 VAL B CA 1
ATOM 1453 C C . VAL B 1 7 ? 7.356 30.156 6.622 1.00 12.30 7 VAL B C 1
ATOM 1454 O O . VAL B 1 7 ? 6.482 29.521 7.223 1.00 13.13 7 VAL B O 1
ATOM 1458 N N . PRO B 1 8 ? 7.384 30.250 5.276 1.00 12.26 8 PRO B N 1
ATOM 1459 C CA . PRO B 1 8 ? 6.337 29.607 4.472 1.00 11.72 8 PRO B CA 1
ATOM 1460 C C . PRO B 1 8 ? 6.154 28.121 4.813 1.00 11.14 8 PRO B C 1
ATOM 1461 O O . PRO B 1 8 ? 7.110 27.361 4.815 1.00 11.43 8 PRO B O 1
ATOM 1465 N N . GLY B 1 9 ? 4.918 27.725 5.095 1.00 10.89 9 GLY B N 1
ATOM 1466 C CA . GLY B 1 9 ? 4.616 26.344 5.464 1.00 11.11 9 GLY B CA 1
ATOM 1467 C C . GLY B 1 9 ? 4.751 25.330 4.344 1.00 11.48 9 GLY B C 1
ATOM 1468 O O . GLY B 1 9 ? 4.945 24.138 4.597 1.00 10.36 9 GLY B O 1
ATOM 1469 N N . ASP B 1 10 ? 4.629 25.792 3.103 1.00 13.00 10 ASP B N 1
ATOM 1470 C CA . ASP B 1 10 ? 4.674 24.872 1.969 1.00 15.05 10 ASP B CA 1
ATOM 1471 C C . ASP B 1 10 ? 6.088 24.484 1.495 1.00 14.18 10 ASP B C 1
ATOM 1472 O O . ASP B 1 10 ? 6.228 23.738 0.519 1.00 15.89 10 ASP B O 1
ATOM 1477 N N . ILE B 1 11 ? 7.127 25.000 2.157 1.00 12.57 11 ILE B N 1
ATOM 1478 C CA . ILE B 1 11 ? 8.494 24.535 1.912 1.00 11.70 11 ILE B CA 1
ATOM 1479 C C . ILE B 1 11 ? 8.589 23.029 2.127 1.00 11.24 11 ILE B C 1
ATOM 1480 O O . ILE B 1 11 ? 8.172 22.523 3.172 1.00 10.80 11 ILE B O 1
ATOM 1485 N N . THR B 1 12 ? 9.110 22.321 1.130 1.00 10.73 12 THR B N 1
ATOM 1486 C CA . THR B 1 12 ? 9.194 20.864 1.172 1.00 11.41 12 THR B CA 1
ATOM 1487 C C . THR B 1 12 ? 10.595 20.392 1.522 1.00 10.86 12 THR B C 1
ATOM 1488 O O . THR B 1 12 ? 11.590 20.794 0.884 1.00 10.54 12 THR B O 1
ATOM 1492 N N . LEU B 1 13 ? 10.638 19.546 2.555 1.00 11.33 13 LEU B N 1
ATOM 1493 C CA . LEU B 1 13 ? 11.871 19.004 3.113 1.00 11.19 13 LEU B CA 1
ATOM 1494 C C . LEU B 1 13 ? 11.889 17.496 2.968 1.00 10.73 13 LEU B C 1
ATOM 1495 O O . LEU B 1 13 ? 10.847 16.855 2.794 1.00 11.41 13 LEU B O 1
ATOM 1500 N N . VAL B 1 14 ? 13.082 16.937 3.017 1.00 10.47 14 VAL B N 1
ATOM 1501 C CA . VAL B 1 14 ? 13.265 15.496 3.007 1.00 9.71 14 VAL B CA 1
ATOM 1502 C C . VAL B 1 14 ? 14.130 15.144 4.201 1.00 9.39 14 VAL B C 1
ATOM 1503 O O . VAL B 1 14 ? 15.240 15.662 4.326 1.00 8.61 14 VAL B O 1
ATOM 1507 N N . ASP B 1 15 ? 13.655 14.261 5.081 1.00 8.73 15 ASP B N 1
ATOM 1508 C CA . ASP B 1 15 ? 14.503 13.875 6.206 1.00 9.30 15 ASP B CA 1
ATOM 1509 C C . ASP B 1 15 ? 15.517 12.808 5.796 1.00 10.21 15 ASP B C 1
ATOM 1510 O O . ASP B 1 15 ? 15.532 12.339 4.643 1.00 10.53 15 ASP B O 1
ATOM 1515 N N . SER B 1 16 ? 16.378 12.432 6.733 1.00 10.35 16 SER B N 1
ATOM 1516 C CA . SER B 1 16 ? 17.469 11.513 6.429 1.00 11.07 16 SER B CA 1
ATOM 1517 C C . SER B 1 16 ? 17.028 10.071 6.169 1.00 11.99 16 SER B C 1
ATOM 1518 O O . SER B 1 16 ? 17.854 9.240 5.805 1.00 14.03 16 SER B O 1
ATOM 1521 N N . TYR B 1 17 ? 15.742 9.790 6.363 1.00 11.22 17 TYR B N 1
ATOM 1522 C CA . TYR B 1 17 ? 15.130 8.512 5.980 1.00 12.18 17 TYR B CA 1
ATOM 1523 C C . TYR B 1 17 ? 14.428 8.571 4.633 1.00 13.13 17 TYR B C 1
ATOM 1524 O O . TYR B 1 17 ? 13.859 7.571 4.176 1.00 13.97 17 TYR B O 1
ATOM 1533 N N . GLY B 1 18 ? 14.457 9.736 4.000 1.00 12.30 18 GLY B N 1
ATOM 1534 C CA . GLY B 1 18 ? 13.785 9.922 2.722 1.00 11.59 18 GLY B CA 1
ATOM 1535 C C . GLY B 1 18 ? 12.318 10.301 2.824 1.00 12.98 18 GLY B C 1
ATOM 1536 O O . GLY B 1 18 ? 11.628 10.385 1.790 1.00 14.30 18 GLY B O 1
ATOM 1537 N N . ASN B 1 19 ? 11.833 10.520 4.050 1.00 13.08 19 ASN B N 1
ATOM 1538 C CA . ASN B 1 19 ? 10.464 10.977 4.265 1.00 13.47 19 ASN B CA 1
ATOM 1539 C C . ASN B 1 19 ? 10.357 12.428 3.799 1.00 13.37 19 ASN B C 1
ATOM 1540 O O . ASN B 1 19 ? 11.084 13.305 4.290 1.00 13.12 19 ASN B O 1
ATOM 1545 N N . GLU B 1 20 ? 9.454 12.673 2.861 1.00 13.27 20 GLU B N 1
ATOM 1546 C CA A GLU B 1 20 ? 9.181 14.013 2.359 0.50 13.48 20 GLU B CA 1
ATOM 1547 C CA B GLU B 1 20 ? 9.204 14.023 2.384 0.50 13.37 20 GLU B CA 1
ATOM 1548 C C . GLU B 1 20 ? 8.058 14.626 3.182 1.00 13.34 20 GLU B C 1
ATOM 1549 O O . GLU B 1 20 ? 7.060 13.965 3.454 1.00 13.89 20 GLU B O 1
ATOM 1560 N N . PHE B 1 21 ? 8.217 15.882 3.582 1.00 12.87 21 PHE B N 1
ATOM 1561 C CA . PHE B 1 21 ? 7.164 16.573 4.310 1.00 13.40 21 PHE B CA 1
ATOM 1562 C C . PHE B 1 21 ? 7.294 18.078 4.118 1.00 12.93 21 PHE B C 1
ATOM 1563 O O . PHE B 1 21 ? 8.370 18.579 3.788 1.00 13.03 21 PHE B O 1
ATOM 1571 N N . GLN B 1 22 ? 6.200 18.798 4.326 1.00 12.62 22 GLN B N 1
ATOM 1572 C CA . GLN B 1 22 ? 6.255 20.246 4.302 1.00 12.79 22 GLN B CA 1
ATOM 1573 C C . GLN B 1 22 ? 6.479 20.790 5.702 1.00 11.58 22 GLN B C 1
ATOM 1574 O O . GLN B 1 22 ? 6.131 20.161 6.704 1.00 11.45 22 GLN B O 1
ATOM 1580 N N . LEU B 1 23 ? 7.104 21.947 5.770 1.00 11.18 23 LEU B N 1
ATOM 1581 C CA . LEU B 1 23 ? 7.429 22.523 7.051 1.00 11.97 23 LEU B CA 1
ATOM 1582 C C . LEU B 1 23 ? 6.179 22.667 7.925 1.00 11.72 23 LEU B C 1
ATOM 1583 O O . LEU B 1 23 ? 6.266 22.466 9.141 1.00 11.70 23 LEU B O 1
ATOM 1588 N N . LYS B 1 24 ? 5.037 22.995 7.319 1.00 11.76 24 LYS B N 1
ATOM 1589 C CA . LYS B 1 24 ? 3.788 23.106 8.092 1.00 11.88 24 LYS B CA 1
ATOM 1590 C C . LYS B 1 24 ? 3.449 21.816 8.839 1.00 10.21 24 LYS B C 1
ATOM 1591 O O . LYS B 1 24 ? 2.724 21.859 9.824 1.00 9.52 24 LYS B O 1
ATOM 1597 N N . ASN B 1 25 ? 3.995 20.675 8.406 1.00 9.28 25 ASN B N 1
ATOM 1598 C CA . ASN B 1 25 ? 3.689 19.395 9.091 1.00 10.21 25 ASN B CA 1
ATOM 1599 C C . ASN B 1 25 ? 4.154 19.418 10.545 1.00 8.98 25 ASN B C 1
ATOM 1600 O O . ASN B 1 25 ? 3.717 18.613 11.366 1.00 9.79 25 ASN B O 1
ATOM 1605 N N . LEU B 1 26 ? 5.079 20.324 10.864 1.00 7.92 26 LEU B N 1
ATOM 1606 C CA . LEU B 1 26 ? 5.626 20.437 12.221 1.00 9.01 26 LEU B CA 1
ATOM 1607 C C . LEU B 1 26 ? 4.891 21.401 13.132 1.00 8.99 26 LEU B C 1
ATOM 1608 O O . LEU B 1 26 ? 5.271 21.558 14.298 1.00 9.20 26 LEU B O 1
ATOM 1613 N N . LYS B 1 27 ? 3.839 22.034 12.614 1.00 7.95 27 LYS B N 1
ATOM 1614 C CA . LYS B 1 27 ? 3.103 23.031 13.404 1.00 8.11 27 LYS B CA 1
ATOM 1615 C C . LYS B 1 27 ? 2.555 22.457 14.709 1.00 7.99 27 LYS B C 1
ATOM 1616 O O . LYS B 1 27 ? 2.151 21.273 14.791 1.00 8.19 27 LYS B O 1
ATOM 1622 N N . GLY B 1 28 ? 2.510 23.319 15.723 1.00 7.49 28 GLY B N 1
ATOM 1623 C CA . GLY B 1 28 ? 1.916 22.957 17.004 1.00 7.98 28 GLY B CA 1
ATOM 1624 C C . GLY B 1 28 ? 2.876 22.867 18.179 1.00 8.39 28 GLY B C 1
ATOM 1625 O O . GLY B 1 28 ? 2.424 22.719 19.331 1.00 8.21 28 GLY B O 1
ATOM 1626 N N . LYS B 1 29 ? 4.183 22.901 17.895 1.00 8.77 29 LYS B N 1
ATOM 1627 C CA . LYS B 1 29 ? 5.243 22.986 18.912 1.00 9.97 29 LYS B CA 1
ATOM 1628 C C . LYS B 1 29 ? 6.279 23.980 18.427 1.00 8.81 29 LYS B C 1
ATOM 1629 O O . LYS B 1 29 ? 6.459 24.131 17.209 1.00 8.16 29 LYS B O 1
ATOM 1635 N N . PRO B 1 30 ? 7.002 24.631 19.361 1.00 7.64 30 PRO B N 1
ATOM 1636 C CA . PRO B 1 30 ? 8.130 25.446 18.906 1.00 7.95 30 PRO B CA 1
ATOM 1637 C C . PRO B 1 30 ? 9.128 24.603 18.118 1.00 8.25 30 PRO B C 1
ATOM 1638 O O . PRO B 1 30 ? 9.244 23.398 18.345 1.00 9.00 30 PRO B O 1
ATOM 1642 N N . ILE B 1 31 ? 9.836 25.249 17.203 1.00 8.54 31 ILE B N 1
ATOM 1643 C CA . ILE B 1 31 ? 10.810 24.555 16.375 1.00 8.84 31 ILE B CA 1
ATOM 1644 C C . ILE B 1 31 ? 12.156 25.223 16.553 1.00 8.48 31 ILE B C 1
ATOM 1645 O O . ILE B 1 31 ? 12.270 26.426 16.369 1.00 9.95 31 ILE B O 1
ATOM 1650 N N . ILE B 1 32 ? 13.167 24.431 16.900 1.00 8.60 32 ILE B N 1
ATOM 1651 C CA . ILE B 1 32 ? 14.528 24.931 16.964 1.00 8.90 32 ILE B CA 1
ATOM 1652 C C . ILE B 1 32 ? 15.193 24.514 15.656 1.00 8.93 32 ILE B C 1
ATOM 1653 O O . ILE B 1 32 ? 15.447 23.328 15.444 1.00 8.96 32 ILE B O 1
ATOM 1658 N N . LEU B 1 33 ? 15.463 25.501 14.797 1.00 8.32 33 LEU B N 1
ATOM 1659 C CA . LEU B 1 33 ? 15.982 25.262 13.443 1.00 8.75 33 LEU B CA 1
ATOM 1660 C C . LEU B 1 33 ? 17.473 25.557 13.416 1.00 8.65 33 LEU B C 1
ATOM 1661 O O . LEU B 1 33 ? 17.927 26.662 13.745 1.00 9.48 33 LEU B O 1
ATOM 1666 N N . SER B 1 34 ? 18.235 24.567 12.995 1.00 8.17 34 SER B N 1
ATOM 1667 C CA . SER B 1 34 ? 19.685 24.708 12.996 1.00 8.51 34 SER B CA 1
ATOM 1668 C C . SER B 1 34 ? 20.227 24.522 11.567 1.00 8.95 34 SER B C 1
ATOM 1669 O O . SER B 1 34 ? 20.445 23.393 11.127 1.00 9.02 34 SER B O 1
ATOM 1672 N N . PRO B 1 35 ? 20.438 25.640 10.830 1.00 9.87 35 PRO B N 1
ATOM 1673 C CA . PRO B 1 35 ? 21.018 25.562 9.477 1.00 10.01 35 PRO B CA 1
ATOM 1674 C C . PRO B 1 35 ? 22.504 25.251 9.544 1.00 10.76 35 PRO B C 1
ATOM 1675 O O . PRO B 1 35 ? 23.239 25.919 10.287 1.00 11.66 35 PRO B O 1
ATOM 1679 N N . ILE B 1 36 ? 22.936 24.246 8.784 1.00 10.86 36 ILE B N 1
ATOM 1680 C CA . ILE B 1 36 ? 24.328 23.828 8.798 1.00 10.95 36 ILE B CA 1
ATOM 1681 C C . ILE B 1 36 ? 24.760 23.434 7.391 1.00 11.07 36 ILE B C 1
ATOM 1682 O O . ILE B 1 36 ? 23.935 23.337 6.485 1.00 10.82 36 ILE B O 1
ATOM 1687 N N . TYR B 1 37 ? 26.074 23.235 7.226 1.00 12.39 37 TYR B N 1
ATOM 1688 C CA . TYR B 1 37 ? 26.641 22.430 6.134 1.00 14.29 37 TYR B CA 1
ATOM 1689 C C . TYR B 1 37 ? 27.112 21.144 6.795 1.00 14.83 37 TYR B C 1
ATOM 1690 O O . TYR B 1 37 ? 27.591 21.180 7.925 1.00 14.66 37 TYR B O 1
ATOM 1699 N N . THR B 1 38 ? 26.972 20.011 6.119 1.00 15.84 38 THR B N 1
ATOM 1700 C CA . THR B 1 3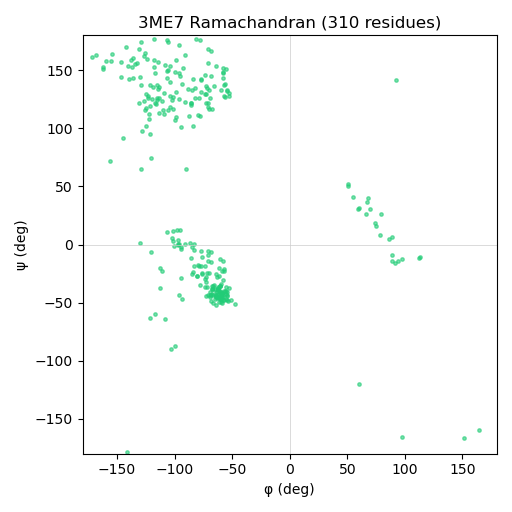8 ? 27.452 18.750 6.702 1.00 18.47 38 THR B CA 1
ATOM 1701 C C . THR B 1 38 ? 28.932 18.529 6.425 1.00 22.18 38 THR B C 1
ATOM 1702 O O . THR B 1 38 ? 29.600 17.803 7.171 1.00 22.87 38 THR B O 1
ATOM 1706 N N . HIS B 1 39 ? 29.421 19.128 5.340 1.00 25.59 39 HIS B N 1
ATOM 1707 C CA . HIS B 1 39 ? 30.854 19.200 5.034 1.00 29.40 39 HIS B CA 1
ATOM 1708 C C . HIS B 1 39 ? 31.371 20.589 5.400 1.00 31.23 39 HIS B C 1
ATOM 1709 O O . HIS B 1 39 ? 30.935 21.582 4.814 1.00 31.31 39 HIS B O 1
ATOM 1716 N N . CYS B 1 40 ? 32.293 20.667 6.357 1.00 33.16 40 CYS B N 1
ATOM 1717 C CA . CYS B 1 40 ? 32.965 21.932 6.685 1.00 35.08 40 CYS B CA 1
ATOM 1718 C C . CYS B 1 40 ? 34.483 21.782 6.599 1.00 36.40 40 CYS B C 1
ATOM 1719 O O . CYS B 1 40 ? 35.054 20.856 7.177 1.00 36.52 40 CYS B O 1
ATOM 1722 N N . ARG B 1 41 ? 35.131 22.698 5.883 1.00 37.60 41 ARG B N 1
ATOM 1723 C CA . ARG B 1 41 ? 36.580 22.617 5.683 1.00 38.68 41 ARG B CA 1
ATOM 1724 C C . ARG B 1 41 ? 37.400 23.455 6.667 1.00 39.13 41 ARG B C 1
ATOM 1725 O O . ARG B 1 41 ? 38.416 22.982 7.182 1.00 39.52 41 ARG B O 1
ATOM 1733 N N . ALA B 1 42 ? 36.957 24.686 6.926 1.00 39.13 42 ALA B N 1
ATOM 1734 C CA . ALA B 1 42 ? 37.680 25.606 7.809 1.00 39.02 42 ALA B CA 1
ATOM 1735 C C . ALA B 1 42 ? 36.727 26.518 8.580 1.00 38.84 42 ALA B C 1
ATOM 1736 O O . ALA B 1 42 ? 35.592 26.748 8.146 1.00 38.97 42 ALA B O 1
ATOM 1738 N N . ALA B 1 43 ? 37.201 27.029 9.719 1.00 38.43 43 ALA B N 1
ATOM 1739 C CA . ALA B 1 43 ? 36.420 27.903 10.608 1.00 37.94 43 ALA B CA 1
ATOM 1740 C C . ALA B 1 43 ? 35.043 27.307 10.935 1.00 37.39 43 ALA B C 1
ATOM 1741 O O . ALA B 1 43 ? 34.009 27.969 10.777 1.00 37.57 43 ALA B O 1
ATOM 1743 N N . CYS B 1 44 ? 35.055 26.052 11.387 1.00 36.47 44 CYS B N 1
ATOM 1744 C CA . CYS B 1 44 ? 33.839 25.275 11.645 1.00 35.50 44 CYS B CA 1
ATOM 1745 C C . CYS B 1 44 ? 33.291 25.546 13.036 1.00 33.36 44 CYS B C 1
ATOM 1746 O O . CYS B 1 44 ? 33.983 25.296 14.027 1.00 33.22 44 CYS B O 1
ATOM 1749 N N . PRO B 1 45 ? 32.043 26.049 13.125 1.00 31.48 45 PRO B N 1
ATOM 1750 C CA . PRO B 1 45 ? 31.485 26.335 14.449 1.00 30.07 45 PRO B CA 1
ATOM 1751 C C . PRO B 1 45 ? 31.083 25.098 15.265 1.00 28.31 45 PRO B C 1
ATOM 1752 O O . PRO B 1 45 ? 30.945 25.200 16.486 1.00 28.18 45 PRO B O 1
ATOM 1756 N N . LEU B 1 46 ? 30.910 23.950 14.605 1.00 26.27 46 LEU B N 1
ATOM 1757 C CA . LEU B 1 46 ? 30.494 22.704 15.279 1.00 24.45 46 LEU B CA 1
ATOM 1758 C C . LEU B 1 46 ? 29.258 22.907 16.170 1.00 21.26 46 LEU B C 1
ATOM 1759 O O . LEU B 1 46 ? 29.228 22.537 17.349 1.00 19.80 46 LEU B O 1
ATOM 1764 N N . ILE B 1 47 ? 28.237 23.514 15.579 1.00 19.44 47 ILE B N 1
ATOM 1765 C CA . ILE B 1 47 ? 27.031 23.861 16.299 1.00 17.42 47 ILE B CA 1
ATOM 1766 C C . ILE B 1 47 ? 26.238 22.634 16.761 1.00 13.96 47 ILE B C 1
ATOM 1767 O O . ILE B 1 47 ? 25.664 22.658 17.845 1.00 12.79 47 ILE B O 1
ATOM 1772 N N . THR B 1 48 ? 26.220 21.561 15.962 1.00 12.53 48 THR B N 1
ATOM 1773 C CA . THR B 1 48 ? 25.451 20.356 16.324 1.00 11.75 48 THR B CA 1
ATOM 1774 C C . THR B 1 48 ? 26.006 19.726 17.599 1.00 13.02 48 THR B C 1
ATOM 1775 O O . THR B 1 48 ? 25.260 19.354 18.511 1.00 12.82 48 THR B O 1
ATOM 1779 N N . LYS B 1 49 ? 27.332 19.633 17.656 1.00 13.26 49 LYS B N 1
ATOM 1780 C CA . LYS B 1 49 ? 28.027 19.132 18.848 1.00 14.39 49 LYS B CA 1
ATOM 1781 C C . LYS B 1 49 ? 27.636 19.920 20.112 1.00 14.40 49 LYS B C 1
ATOM 1782 O O . LYS B 1 49 ? 27.376 19.333 21.166 1.00 14.62 49 LYS B O 1
ATOM 1788 N N . SER B 1 50 ? 27.557 21.245 19.983 1.00 14.33 50 SER B N 1
ATOM 1789 C CA . SER B 1 50 ? 27.152 22.111 21.089 1.00 14.47 50 SER B CA 1
ATOM 1790 C C . SER B 1 50 ? 25.677 21.967 21.423 1.00 13.36 50 SER B C 1
ATOM 1791 O O . SER B 1 50 ? 25.298 21.921 22.599 1.00 13.66 50 SER B O 1
ATOM 1794 N N . LEU B 1 51 ? 24.837 21.917 20.391 1.00 12.78 51 LEU B N 1
ATOM 1795 C CA . LEU B 1 51 ? 23.405 21.733 20.600 1.00 12.33 51 LEU B CA 1
ATOM 1796 C C . LEU B 1 51 ? 23.063 20.435 21.307 1.00 12.99 51 LEU B C 1
ATOM 1797 O O . LEU B 1 51 ? 22.133 20.402 22.108 1.00 13.32 51 LEU B O 1
ATOM 1802 N N . LEU B 1 52 ? 23.816 19.369 21.028 1.00 13.12 52 LEU B N 1
ATOM 1803 C CA . LEU B 1 52 ? 23.586 18.087 21.696 1.00 13.45 52 LEU B CA 1
ATOM 1804 C C . LEU B 1 52 ? 23.773 18.193 23.208 1.00 14.24 52 LEU B C 1
ATOM 1805 O O . LEU B 1 52 ? 23.169 17.437 23.964 1.00 14.62 52 LEU B O 1
ATOM 1810 N N . LYS B 1 53 ? 24.597 19.141 23.642 1.00 14.33 53 LYS B N 1
ATOM 1811 C CA . LYS B 1 53 ? 24.793 19.370 25.078 1.00 15.33 53 LYS B CA 1
ATOM 1812 C C . LYS B 1 53 ? 23.678 20.201 25.733 1.00 14.65 53 LYS B C 1
ATOM 1813 O O . LYS B 1 53 ? 23.412 20.045 26.922 1.00 16.43 53 LYS B O 1
ATOM 1819 N N . VAL B 1 54 ? 23.010 21.065 24.970 1.00 12.60 54 VAL B N 1
ATOM 1820 C CA . VAL B 1 54 ? 22.023 22.002 25.534 1.00 11.02 54 VAL B CA 1
ATOM 1821 C C . VAL B 1 54 ? 20.612 21.420 25.463 1.00 10.74 54 VAL B C 1
ATOM 1822 O O . VAL B 1 54 ? 19.861 21.433 26.441 1.00 10.66 54 VAL B O 1
ATOM 1826 N N . ILE B 1 55 ? 20.274 20.888 24.291 1.00 10.40 55 ILE B N 1
ATOM 1827 C CA . ILE B 1 55 ? 18.921 20.410 24.008 1.00 10.23 55 ILE B CA 1
ATOM 1828 C C . ILE B 1 55 ? 18.277 19.520 25.083 1.00 10.16 55 ILE B C 1
ATOM 1829 O O . ILE B 1 55 ? 17.126 19.803 25.492 1.00 9.54 55 ILE B O 1
ATOM 1834 N N . PRO B 1 56 ? 18.977 18.461 25.544 1.00 11.05 56 PRO B N 1
ATOM 1835 C CA . PRO B 1 56 ? 18.322 17.561 26.507 1.00 11.16 56 PRO B CA 1
ATOM 1836 C C . PRO B 1 56 ? 17.977 18.244 27.836 1.00 11.56 56 PRO B C 1
ATOM 1837 O O . PRO B 1 56 ? 17.073 17.802 28.533 1.00 12.51 56 PRO B O 1
ATOM 1841 N N . LYS B 1 57 ? 18.701 19.299 28.182 1.00 10.62 57 LYS B N 1
ATOM 1842 C CA . LYS B 1 57 ? 18.421 20.028 29.421 1.00 10.46 57 LYS B CA 1
ATOM 1843 C C . LYS B 1 57 ? 17.141 20.860 29.300 1.00 9.84 57 LYS B C 1
ATOM 1844 O O . LYS B 1 57 ? 16.441 21.090 30.286 1.00 10.84 57 LYS B O 1
ATOM 1850 N N . LEU B 1 58 ? 16.842 21.302 28.078 1.00 8.76 58 LEU B N 1
ATOM 1851 C CA . LEU B 1 58 ? 15.708 22.184 27.846 1.00 8.72 58 LEU B CA 1
ATOM 1852 C C . LEU B 1 58 ? 14.391 21.448 27.946 1.00 9.53 58 LEU B C 1
ATOM 1853 O O . LEU B 1 58 ? 13.380 22.011 28.393 1.00 10.90 58 LEU B O 1
ATOM 1858 N N . GLY B 1 59 ? 14.374 20.208 27.477 1.00 9.51 59 GLY B N 1
ATOM 1859 C CA . GLY B 1 59 ? 13.120 19.464 27.446 1.00 9.89 59 GLY B CA 1
ATOM 1860 C C . GLY B 1 59 ? 13.259 18.264 26.553 1.00 9.89 59 GLY B C 1
ATOM 1861 O O . GLY B 1 59 ? 14.363 17.811 26.287 1.00 11.05 59 GLY B O 1
ATOM 1862 N N . THR B 1 60 ? 12.131 17.735 26.098 1.00 9.62 60 THR B N 1
ATOM 1863 C CA . THR B 1 60 ? 12.124 16.503 25.318 1.00 10.04 60 THR B CA 1
ATOM 1864 C C . THR B 1 60 ? 11.770 16.771 23.858 1.00 9.97 60 THR B C 1
ATOM 1865 O O . THR B 1 60 ? 10.650 17.171 23.552 1.00 9.49 60 THR B O 1
ATOM 1869 N N . PRO B 1 61 ? 12.737 16.576 22.947 1.00 11.21 61 PRO B N 1
ATOM 1870 C CA . PRO B 1 61 ? 12.467 16.745 21.520 1.00 10.81 61 PRO B CA 1
ATOM 1871 C C . PRO B 1 61 ? 11.310 15.858 21.080 1.00 10.32 61 PRO B C 1
ATOM 1872 O O . PRO B 1 61 ? 11.184 14.712 21.523 1.00 10.94 61 PRO B O 1
ATOM 1876 N N . GLY B 1 62 ? 10.450 16.431 20.248 1.00 8.33 62 GLY B N 1
ATOM 1877 C CA . GLY B 1 62 ? 9.251 15.756 19.783 1.00 9.53 62 GLY B CA 1
ATOM 1878 C C . GLY B 1 62 ? 8.058 15.967 20.698 1.00 10.82 62 GLY B C 1
ATOM 1879 O O . GLY B 1 62 ? 6.939 15.643 20.311 1.00 12.49 62 GLY B O 1
ATOM 1880 N N . LYS B 1 63 ? 8.279 16.465 21.920 1.00 10.39 63 LYS B N 1
ATOM 1881 C CA . LYS B 1 63 ? 7.191 16.719 22.874 1.00 12.15 63 LYS B CA 1
ATOM 1882 C C . LYS B 1 63 ? 7.089 18.198 23.198 1.00 12.34 63 LYS B C 1
ATOM 1883 O O . LYS B 1 63 ? 6.060 18.835 22.955 1.00 12.60 63 LYS B O 1
ATOM 1889 N N . ASP B 1 64 ? 8.165 18.753 23.740 1.00 11.02 64 ASP B N 1
ATOM 1890 C CA . ASP B 1 64 ? 8.205 20.177 24.100 1.00 10.73 64 ASP B CA 1
ATOM 1891 C C . ASP B 1 64 ? 8.565 21.098 22.936 1.00 10.14 64 ASP B C 1
ATOM 1892 O O . ASP B 1 64 ? 8.229 22.283 22.966 1.00 10.75 64 ASP B O 1
ATOM 1897 N N . PHE B 1 65 ? 9.248 20.553 21.925 1.00 9.46 65 PHE B N 1
ATOM 1898 C CA . PHE B 1 65 ? 9.674 21.310 20.743 1.00 8.79 65 PHE B CA 1
ATOM 1899 C C . PHE B 1 65 ? 10.232 20.313 19.734 1.00 8.83 65 PHE B C 1
ATOM 1900 O O . PHE B 1 65 ? 10.559 19.189 20.106 1.00 8.42 65 PHE B O 1
ATOM 1908 N N . TRP B 1 66 ? 10.317 20.717 18.464 1.00 7.98 66 TRP B N 1
ATOM 1909 C CA . TRP B 1 66 ? 11.029 19.946 17.450 1.00 8.48 66 TRP B CA 1
ATOM 1910 C C . TRP B 1 66 ? 12.439 20.523 17.328 1.00 8.64 66 TRP B C 1
ATOM 1911 O O . TRP B 1 66 ? 12.641 21.736 17.522 1.00 9.80 66 TRP B O 1
ATOM 1922 N N . VAL B 1 67 ? 13.426 19.671 17.023 1.00 8.15 67 VAL B N 1
ATOM 1923 C CA . VAL B 1 67 ? 14.757 20.168 16.644 1.00 8.81 67 VAL B CA 1
ATOM 1924 C C . VAL B 1 67 ? 15.029 19.738 15.204 1.00 8.18 67 VAL B C 1
ATOM 1925 O O . VAL B 1 67 ? 14.977 18.548 14.876 1.00 8.92 67 VAL B O 1
ATOM 1929 N N . ILE B 1 68 ? 15.287 20.705 14.328 1.00 7.22 68 ILE B N 1
ATOM 1930 C CA . ILE B 1 68 ? 15.478 20.416 12.912 1.00 8.10 68 ILE B CA 1
ATOM 1931 C C . ILE B 1 68 ? 16.859 20.923 12.491 1.00 8.83 68 ILE B C 1
ATOM 1932 O O . ILE B 1 68 ? 17.101 22.140 12.423 1.00 9.45 68 ILE B O 1
ATOM 1937 N N . THR B 1 69 ? 17.777 19.980 12.249 1.00 8.51 69 THR B N 1
ATOM 1938 C CA . THR B 1 69 ? 19.072 20.287 11.657 1.00 8.44 69 THR B CA 1
ATOM 1939 C C . THR B 1 69 ? 18.837 20.276 10.145 1.00 9.19 69 THR B C 1
ATOM 1940 O O . THR B 1 69 ? 18.361 19.276 9.592 1.00 9.22 69 THR B O 1
ATOM 1944 N N . PHE B 1 70 ? 19.133 21.393 9.483 1.00 9.85 70 PHE B N 1
ATOM 1945 C CA . PHE B 1 70 ? 18.787 21.594 8.083 1.00 10.14 70 PHE B CA 1
ATOM 1946 C C . PHE B 1 70 ? 20.047 21.931 7.340 1.00 9.95 70 PHE B C 1
ATOM 1947 O O . PHE B 1 70 ? 20.684 22.954 7.638 1.00 10.02 70 PHE B O 1
ATOM 1955 N N . THR B 1 71 ? 20.436 21.081 6.392 1.00 9.45 71 THR B N 1
ATOM 1956 C CA . THR B 1 71 ? 21.575 21.443 5.557 1.00 9.12 71 THR B CA 1
ATOM 1957 C C . THR B 1 71 ? 21.167 22.464 4.503 1.00 9.94 71 THR B C 1
ATOM 1958 O O . THR B 1 71 ? 20.157 22.285 3.809 1.00 10.77 71 THR B O 1
ATOM 1962 N N . PHE B 1 72 ? 21.953 23.538 4.390 1.00 9.86 72 PHE B N 1
ATOM 1963 C CA . PHE B 1 72 ? 21.688 24.531 3.330 1.00 11.80 72 PHE B CA 1
ATOM 1964 C C . PHE B 1 72 ? 22.693 24.490 2.185 1.00 12.65 72 PHE B C 1
ATOM 1965 O O . PHE B 1 72 ? 22.703 25.378 1.321 1.00 13.29 72 PHE B O 1
ATOM 1973 N N . ASP B 1 73 ? 23.514 23.445 2.180 1.00 12.91 73 ASP B N 1
ATOM 1974 C CA . ASP B 1 73 ? 24.459 23.195 1.088 1.00 14.00 73 ASP B CA 1
ATOM 1975 C C . ASP B 1 73 ? 23.694 22.557 -0.067 1.00 13.46 73 ASP B C 1
ATOM 1976 O O . ASP B 1 73 ? 23.256 21.413 0.046 1.00 12.65 73 ASP B O 1
ATOM 1981 N N . PRO B 1 74 ? 23.538 23.289 -1.192 1.00 13.81 74 PRO B N 1
ATOM 1982 C CA . PRO B 1 74 ? 22.771 22.743 -2.319 1.00 14.13 74 PRO B CA 1
ATOM 1983 C C . PRO B 1 74 ? 23.311 21.403 -2.844 1.00 15.57 74 PRO B C 1
ATOM 1984 O O . PRO B 1 74 ? 22.565 20.636 -3.460 1.00 16.42 74 PRO B O 1
ATOM 1988 N N . LYS B 1 75 ? 24.585 21.124 -2.591 1.00 16.61 75 LYS B N 1
ATOM 1989 C CA . LYS B 1 75 ? 25.219 19.874 -3.044 1.00 17.54 75 LYS B CA 1
ATOM 1990 C C . LYS B 1 75 ? 24.974 18.668 -2.126 1.00 16.80 75 LYS B C 1
ATOM 1991 O O . LYS B 1 75 ? 25.151 17.523 -2.538 1.00 17.32 75 LYS B O 1
ATOM 1997 N N . ASP B 1 76 ? 24.579 18.911 -0.881 1.00 15.71 76 ASP B N 1
ATOM 1998 C CA . ASP B 1 76 ? 24.264 17.809 0.035 1.00 15.61 76 ASP B CA 1
ATOM 1999 C C . ASP B 1 76 ? 23.132 16.895 -0.438 1.00 15.76 76 ASP B C 1
ATOM 2000 O O . ASP B 1 76 ? 22.077 17.360 -0.849 1.00 16.25 76 ASP B O 1
ATOM 2005 N N . THR B 1 77 ? 23.368 15.590 -0.354 1.00 14.78 77 THR B N 1
ATOM 2006 C CA . THR B 1 77 ? 22.394 14.586 -0.783 1.00 13.56 77 THR B CA 1
ATOM 2007 C C . THR B 1 77 ? 21.723 13.904 0.399 1.00 13.38 77 THR B C 1
ATOM 2008 O O . THR B 1 77 ? 22.091 14.130 1.553 1.00 12.94 77 THR B O 1
ATOM 2012 N N . LEU B 1 78 ? 20.743 13.057 0.099 1.00 13.45 78 LEU B N 1
ATOM 2013 C CA . LEU B 1 78 ? 20.124 12.204 1.113 1.00 14.06 78 LEU B CA 1
ATOM 2014 C C . LEU B 1 78 ? 21.174 11.363 1.850 1.00 14.24 78 LEU B C 1
ATOM 2015 O O . LEU B 1 78 ? 21.139 11.250 3.074 1.00 14.63 78 LEU B O 1
ATOM 2020 N N . GLU B 1 79 ? 22.103 10.775 1.097 1.00 13.79 79 GLU B N 1
ATOM 2021 C CA . GLU B 1 79 ? 23.231 10.025 1.661 1.00 14.24 79 GLU B CA 1
ATOM 2022 C C . GLU B 1 79 ? 24.080 10.884 2.623 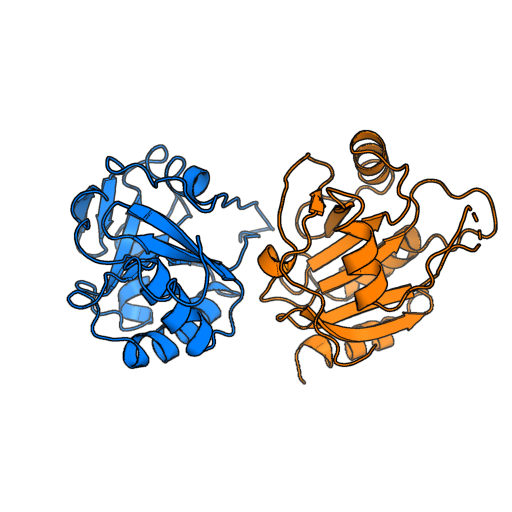1.00 13.52 79 GLU B C 1
ATOM 2023 O O . GLU B 1 79 ? 24.529 10.394 3.667 1.00 13.39 79 GLU B O 1
ATOM 2029 N N . ASP B 1 80 ? 24.299 12.152 2.274 1.00 13.14 80 ASP B N 1
ATOM 2030 C CA . ASP B 1 80 ? 25.054 13.057 3.147 1.00 13.37 80 ASP B CA 1
ATOM 2031 C C . ASP B 1 80 ? 24.347 13.282 4.479 1.00 12.42 80 ASP B C 1
ATOM 2032 O O . ASP B 1 80 ? 24.986 13.249 5.537 1.00 12.57 80 ASP B O 1
ATOM 2037 N N . ILE B 1 81 ? 23.040 13.523 4.431 1.00 11.83 81 ILE B N 1
ATOM 2038 C CA . ILE B 1 81 ? 22.306 13.789 5.680 1.00 11.38 81 ILE B CA 1
ATOM 2039 C C . ILE B 1 81 ? 22.123 12.543 6.536 1.00 11.72 81 ILE B C 1
ATOM 2040 O O . ILE B 1 81 ? 22.085 12.623 7.763 1.00 11.74 81 ILE B O 1
ATOM 2045 N N . LYS B 1 82 ? 22.085 11.386 5.878 1.00 12.12 82 LYS B N 1
ATOM 2046 C CA . LYS B 1 82 ? 22.006 10.110 6.583 1.00 12.97 82 LYS B CA 1
ATOM 2047 C C . LYS B 1 82 ? 23.314 9.856 7.325 1.00 12.88 82 LYS B C 1
ATOM 2048 O O . LYS B 1 82 ? 23.318 9.451 8.487 1.00 11.77 82 LYS B O 1
ATOM 2054 N N . ARG B 1 83 ? 24.428 10.125 6.646 1.00 13.37 83 ARG B N 1
ATOM 2055 C CA . ARG B 1 83 ? 25.751 9.949 7.239 1.00 14.12 83 ARG B CA 1
ATOM 2056 C C . ARG B 1 83 ? 25.928 10.898 8.421 1.00 13.13 83 ARG B C 1
ATOM 2057 O O . ARG B 1 83 ? 26.420 10.505 9.477 1.00 13.63 83 ARG B O 1
ATOM 2065 N N . PHE B 1 84 ? 25.499 12.143 8.241 1.00 12.54 84 PHE B N 1
ATOM 2066 C CA . PHE B 1 84 ? 25.558 13.136 9.312 1.00 12.01 84 PHE B CA 1
ATOM 2067 C C . PHE B 1 84 ? 24.743 12.712 10.539 1.00 12.13 84 PHE B C 1
ATOM 2068 O O . PHE B 1 84 ? 25.211 12.831 11.687 1.00 11.96 84 PHE B O 1
ATOM 2076 N N . GLN B 1 85 ? 23.513 12.253 10.291 1.00 11.89 85 GLN B N 1
ATOM 2077 C CA . GLN B 1 85 ? 22.631 11.788 11.355 1.00 11.65 85 GLN B CA 1
ATOM 2078 C C . GLN B 1 85 ? 23.318 10.714 12.184 1.00 12.61 85 GLN B C 1
ATOM 2079 O O . GLN B 1 85 ? 23.313 10.775 13.414 1.00 12.64 85 GLN B O 1
ATOM 2085 N N . LYS B 1 86 ? 23.912 9.748 11.492 1.00 13.36 86 LYS B N 1
ATOM 2086 C CA A LYS B 1 86 ? 24.607 8.644 12.152 0.50 14.02 86 LYS B CA 1
ATOM 2087 C CA B LYS B 1 86 ? 24.621 8.647 12.141 0.50 14.25 86 LYS B CA 1
ATOM 2088 C C . LYS B 1 86 ? 25.838 9.140 12.913 1.00 14.52 86 LYS B C 1
ATOM 2089 O O . LYS B 1 86 ? 26.074 8.716 14.040 1.00 15.19 86 LYS B O 1
ATOM 2100 N N . GLU B 1 87 ? 26.604 10.042 12.297 1.00 14.54 87 GLU B N 1
ATOM 2101 C CA . GLU B 1 87 ? 27.813 10.596 12.910 1.00 15.74 87 GLU B CA 1
ATOM 2102 C C . GLU B 1 87 ? 27.517 11.218 14.275 1.00 15.54 87 GLU B C 1
ATOM 2103 O O . GLU B 1 87 ? 28.287 11.041 15.221 1.00 15.73 87 GLU B O 1
ATOM 2109 N N . TYR B 1 88 ? 26.385 11.916 14.383 1.00 14.69 88 TYR B N 1
ATOM 2110 C CA . TYR B 1 88 ? 26.066 12.668 15.596 1.00 14.44 88 TYR B CA 1
ATOM 2111 C C . TYR B 1 88 ? 25.072 11.964 16.508 1.00 13.86 88 TYR B C 1
ATOM 2112 O O . TYR B 1 88 ? 24.686 12.499 17.548 1.00 14.34 88 TYR B O 1
ATOM 2121 N N . GLY B 1 89 ? 24.682 10.750 16.123 1.00 13.13 89 GLY B N 1
ATOM 2122 C CA . GLY B 1 89 ? 23.720 9.959 16.885 1.00 12.63 89 GLY B CA 1
ATOM 2123 C C . GLY B 1 89 ? 22.361 10.618 17.057 1.00 12.14 89 GLY B C 1
ATOM 2124 O O . GLY B 1 89 ? 21.679 10.417 18.072 1.00 12.74 89 GLY B O 1
ATOM 2125 N N . ILE B 1 90 ? 21.953 11.411 16.071 1.00 10.81 90 ILE B N 1
ATOM 2126 C CA . ILE B 1 90 ? 20.662 12.080 16.137 1.00 10.72 90 ILE B CA 1
ATOM 2127 C C . ILE B 1 90 ? 19.575 11.024 15.903 1.00 11.09 90 ILE B C 1
ATOM 2128 O O . ILE B 1 90 ? 19.717 10.175 15.022 1.00 11.70 90 ILE B O 1
ATOM 2133 N N . ASP B 1 91 ? 18.504 11.052 16.693 1.00 11.64 91 ASP B N 1
ATOM 2134 C CA . ASP B 1 91 ? 17.550 9.935 16.611 1.00 12.67 91 ASP B CA 1
ATOM 2135 C C . ASP B 1 91 ? 16.539 9.933 15.458 1.00 12.13 91 ASP B C 1
ATOM 2136 O O . ASP B 1 91 ? 15.944 8.893 15.174 1.00 13.75 91 ASP B O 1
ATOM 2141 N N . GLY B 1 92 ? 16.329 11.076 14.803 1.00 10.24 92 GLY B N 1
ATOM 2142 C CA . GLY B 1 92 ? 15.424 11.137 13.668 1.00 11.28 92 GLY B CA 1
ATOM 2143 C C . GLY B 1 92 ? 13.962 11.169 14.080 1.00 12.46 92 GLY B C 1
ATOM 2144 O O . GLY B 1 92 ? 13.065 11.070 13.227 1.00 14.04 92 GLY B O 1
ATOM 2145 N N . LYS B 1 93 ? 13.729 11.313 15.385 1.00 12.05 93 LYS B N 1
ATOM 2146 C CA . LYS B 1 93 ? 12.392 11.307 15.947 1.00 12.91 93 LYS B CA 1
ATOM 2147 C C . LYS B 1 93 ? 11.982 12.732 16.276 1.00 11.87 93 LYS B C 1
ATOM 2148 O O . LYS B 1 93 ? 11.436 13.425 15.424 1.00 12.34 93 LYS B O 1
ATOM 2154 N N . GLY B 1 94 ? 12.278 13.184 17.487 1.00 11.23 94 GLY B N 1
ATOM 2155 C CA . GLY B 1 94 ? 12.012 14.579 17.843 1.00 10.35 94 GLY B CA 1
ATOM 2156 C C . GLY B 1 94 ? 13.059 15.536 17.302 1.00 10.13 94 GLY B C 1
ATOM 2157 O O . GLY B 1 94 ? 12.806 16.736 17.224 1.00 10.94 94 GLY B O 1
ATOM 2158 N N . TRP B 1 95 ? 14.220 14.987 16.936 1.00 8.65 95 TRP B N 1
ATOM 2159 C CA . TRP B 1 95 ? 15.305 15.735 16.310 1.00 8.60 95 TRP B CA 1
ATOM 2160 C C . TRP B 1 95 ? 15.585 15.086 14.964 1.00 8.46 95 TRP B C 1
ATOM 2161 O O . TRP B 1 95 ? 15.934 13.902 14.884 1.00 8.90 95 TRP B O 1
ATOM 2172 N N . LYS B 1 96 ? 15.408 15.872 13.907 1.00 7.89 96 LYS B N 1
ATOM 2173 C CA . LYS B 1 96 ? 15.503 15.366 12.549 1.00 8.88 96 LYS B CA 1
ATOM 2174 C C . LYS B 1 96 ? 16.640 16.066 11.828 1.00 8.86 96 LYS B C 1
ATOM 2175 O O . LYS B 1 96 ? 17.006 17.198 12.169 1.00 9.96 96 LYS B O 1
ATOM 2181 N N . VAL B 1 97 ? 17.211 15.371 10.848 1.00 8.46 97 VAL B N 1
ATOM 2182 C CA . VAL B 1 97 ? 18.194 15.959 9.937 1.00 8.97 97 VAL B CA 1
ATOM 2183 C C . VAL B 1 97 ? 17.535 15.972 8.570 1.00 9.65 97 VAL B C 1
ATOM 2184 O O . VAL B 1 97 ? 17.050 14.937 8.101 1.00 10.18 97 VAL B O 1
ATOM 2188 N N . VAL B 1 98 ? 17.501 17.146 7.940 1.00 9.12 98 VAL B N 1
ATOM 2189 C CA . VAL B 1 98 ? 16.729 17.338 6.710 1.00 9.44 98 VAL B CA 1
ATOM 2190 C C . VAL B 1 98 ? 17.482 18.152 5.665 1.00 9.30 98 VAL B C 1
ATOM 2191 O O . VAL B 1 98 ? 18.410 18.907 5.987 1.00 8.33 98 VAL B O 1
ATOM 2195 N N . LYS B 1 99 ? 17.056 17.990 4.420 1.00 9.79 99 LYS B N 1
ATOM 2196 C CA . LYS B 1 99 ? 17.482 18.829 3.299 1.00 9.64 99 LYS B CA 1
ATOM 2197 C C . LYS B 1 99 ? 16.244 19.379 2.590 1.00 9.29 99 LYS B C 1
ATOM 2198 O O . LYS B 1 99 ? 15.137 18.858 2.740 1.00 9.79 99 LYS B O 1
ATOM 2204 N N . ALA B 1 100 ? 16.435 20.423 1.797 1.00 10.01 100 ALA B N 1
ATOM 2205 C CA . ALA B 1 100 ? 15.383 20.898 0.913 1.00 10.36 100 ALA B CA 1
ATOM 2206 C C . ALA B 1 100 ? 15.143 19.878 -0.186 1.00 10.31 100 ALA B C 1
ATOM 2207 O O . ALA B 1 100 ? 16.078 19.195 -0.647 1.00 10.37 100 ALA B O 1
ATOM 2209 N N . LYS B 1 101 ? 13.895 19.740 -0.607 1.00 9.89 101 LYS B N 1
ATOM 2210 C CA . LYS B 1 101 ? 13.618 18.843 -1.729 1.00 9.58 101 LYS B CA 1
ATOM 2211 C C . LYS B 1 101 ? 14.159 19.382 -3.045 1.00 10.22 101 LYS B C 1
ATOM 2212 O O . LYS B 1 101 ? 14.741 18.623 -3.834 1.00 11.52 101 LYS B O 1
ATOM 2218 N N . THR B 1 102 ? 13.922 20.670 -3.296 1.00 8.83 102 THR B N 1
ATOM 2219 C CA . THR B 1 102 ? 14.401 21.302 -4.526 1.00 8.37 102 THR B CA 1
ATOM 2220 C C . THR B 1 102 ? 15.118 22.598 -4.180 1.00 8.04 102 THR B C 1
ATOM 2221 O O . THR B 1 102 ? 14.997 23.114 -3.057 1.00 7.95 102 THR B O 1
ATOM 2225 N N . SER B 1 103 ? 15.820 23.148 -5.166 1.00 7.94 103 SER B N 1
ATOM 2226 C CA . SER B 1 103 ? 16.463 24.451 -5.000 1.00 7.60 103 SER B CA 1
ATOM 2227 C C . SER B 1 103 ? 15.470 25.535 -4.559 1.00 7.91 103 SER B C 1
ATOM 2228 O O . SER B 1 103 ? 15.826 26.372 -3.721 1.00 7.83 103 SER B O 1
ATOM 2231 N N . GLU B 1 104 ? 14.250 25.540 -5.119 1.00 7.85 104 GLU B N 1
ATOM 2232 C CA A GLU B 1 104 ? 13.231 26.535 -4.753 0.50 8.19 104 GLU B CA 1
ATOM 2233 C CA B GLU B 1 104 ? 13.276 26.570 -4.734 0.50 8.39 104 GLU B CA 1
ATOM 2234 C C . GLU B 1 104 ? 12.940 26.456 -3.256 1.00 8.37 104 GLU B C 1
ATOM 2235 O O . GLU B 1 104 ? 12.839 27.477 -2.568 1.00 7.81 104 GLU B O 1
ATOM 2246 N N . ASP B 1 105 ? 12.800 25.224 -2.754 1.00 8.52 105 ASP B N 1
ATOM 2247 C CA . ASP B 1 105 ? 12.569 25.041 -1.321 1.00 8.86 105 ASP B CA 1
ATOM 2248 C C . ASP B 1 105 ? 13.711 25.609 -0.478 1.00 9.21 105 ASP B C 1
ATOM 2249 O O . ASP B 1 105 ? 13.479 26.286 0.540 1.00 9.72 105 ASP B O 1
ATOM 2254 N N . LEU B 1 106 ? 14.943 25.329 -0.903 1.00 8.80 106 LEU B N 1
ATOM 2255 C CA . LEU B 1 106 ? 16.134 25.795 -0.203 1.00 9.98 106 LEU B CA 1
ATOM 2256 C C . LEU B 1 106 ? 16.170 27.310 -0.114 1.00 9.99 106 LEU B C 1
ATOM 2257 O O . LEU B 1 106 ? 16.342 27.875 0.968 1.00 10.34 106 LEU B O 1
ATOM 2262 N N . PHE B 1 107 ? 15.982 27.982 -1.242 1.00 9.39 107 PHE B N 1
ATOM 2263 C CA . PHE B 1 107 ? 16.100 29.430 -1.221 1.00 10.55 107 PHE B CA 1
ATOM 2264 C C . PHE B 1 107 ? 14.884 30.110 -0.607 1.00 10.12 107 PHE B C 1
ATOM 2265 O O . PHE B 1 107 ? 15.018 31.167 -0.019 1.00 10.43 107 PHE B O 1
ATOM 2273 N N . LYS B 1 108 ? 13.726 29.464 -0.642 1.00 10.23 108 LYS B N 1
ATOM 2274 C CA . LYS B 1 108 ? 12.564 29.981 0.100 1.00 11.37 108 LYS B CA 1
ATOM 2275 C C . LYS B 1 108 ? 12.837 29.986 1.600 1.00 11.21 108 LYS B C 1
ATOM 2276 O O . LYS B 1 108 ? 12.479 30.942 2.290 1.00 11.02 108 LYS B O 1
ATOM 2282 N N . LEU B 1 109 ? 13.481 28.931 2.090 1.00 10.57 109 LEU B N 1
ATOM 2283 C CA . LEU B 1 109 ? 13.796 28.845 3.515 1.00 10.73 109 LEU B CA 1
ATOM 2284 C C . LEU B 1 109 ? 14.844 29.884 3.885 1.00 9.99 109 LEU B C 1
ATOM 2285 O O . LEU B 1 109 ? 14.684 30.620 4.864 1.00 9.51 109 LEU B O 1
ATOM 2290 N N . LEU B 1 110 ? 15.913 29.953 3.100 1.00 8.91 110 LEU B N 1
ATOM 2291 C CA . LEU B 1 110 ? 16.983 30.911 3.382 1.00 9.60 110 LEU B CA 1
ATOM 2292 C C . LEU B 1 110 ? 16.491 32.350 3.306 1.00 10.06 110 LEU B C 1
ATOM 2293 O O . LEU B 1 110 ? 16.922 33.190 4.106 1.00 10.06 110 LEU B O 1
ATOM 2298 N N . ASP B 1 111 ? 15.608 32.646 2.352 1.00 10.30 111 ASP B N 1
ATOM 2299 C CA . ASP B 1 111 ? 15.000 33.981 2.230 1.00 11.44 111 ASP B CA 1
ATOM 2300 C C . ASP B 1 111 ? 14.171 34.310 3.467 1.00 10.61 111 ASP B C 1
ATOM 2301 O O . ASP B 1 111 ? 14.316 35.389 4.045 1.00 11.18 111 ASP B O 1
ATOM 2306 N N . ALA B 1 112 ? 13.349 33.362 3.918 1.00 9.38 112 ALA B N 1
ATOM 2307 C CA . ALA B 1 112 ? 12.516 33.600 5.096 1.00 9.30 112 ALA B CA 1
ATOM 2308 C C . ALA B 1 112 ? 13.300 33.882 6.376 1.00 10.23 112 ALA B C 1
ATOM 2309 O O . ALA B 1 112 ? 12.937 34.786 7.138 1.00 11.25 112 ALA B O 1
ATOM 2311 N N . ILE B 1 113 ? 14.366 33.117 6.604 1.00 9.47 113 ILE B N 1
ATOM 2312 C CA . ILE B 1 113 ? 15.171 33.308 7.817 1.00 9.74 113 ILE B CA 1
ATOM 2313 C C . ILE B 1 113 ? 16.210 34.395 7.620 1.00 10.06 113 ILE B C 1
ATOM 2314 O O . ILE B 1 113 ? 16.918 34.757 8.545 1.00 10.74 113 ILE B O 1
ATOM 2319 N N . ASP B 1 114 ? 16.237 34.942 6.410 1.00 9.65 114 ASP B N 1
ATOM 2320 C CA . ASP B 1 114 ? 17.055 36.121 6.071 1.00 9.93 114 ASP B CA 1
ATOM 2321 C C . ASP B 1 114 ? 18.561 35.865 6.092 1.00 10.58 114 ASP B C 1
ATOM 2322 O O . ASP B 1 114 ? 19.355 36.727 6.507 1.00 11.00 114 ASP B O 1
ATOM 2327 N N . PHE B 1 115 ? 18.964 34.704 5.592 1.00 10.72 115 PHE B N 1
ATOM 2328 C CA . PHE B 1 115 ? 20.369 34.391 5.396 1.00 11.61 115 PHE B CA 1
ATOM 2329 C C . PHE B 1 115 ? 20.832 34.971 4.064 1.00 12.10 115 PHE B C 1
ATOM 2330 O O . PHE B 1 115 ? 20.085 34.935 3.091 1.00 11.78 115 PHE B O 1
ATOM 2338 N N . ARG B 1 116 ? 22.061 35.481 4.014 1.00 12.20 116 ARG B N 1
ATOM 2339 C CA . ARG B 1 116 ? 22.716 35.836 2.747 1.00 12.98 116 ARG B CA 1
ATOM 2340 C C . ARG B 1 116 ? 22.802 34.602 1.834 1.00 13.54 116 ARG B C 1
ATOM 2341 O O . ARG B 1 116 ? 22.993 33.476 2.325 1.00 13.38 116 ARG B O 1
ATOM 2349 N N . PHE B 1 117 ? 22.629 34.818 0.526 1.00 13.57 117 PHE B N 1
ATOM 2350 C CA . PHE B 1 117 ? 22.808 33.759 -0.495 1.00 15.56 117 PHE B CA 1
ATOM 2351 C C . PHE B 1 117 ? 24.285 33.697 -0.828 1.00 18.48 117 PHE B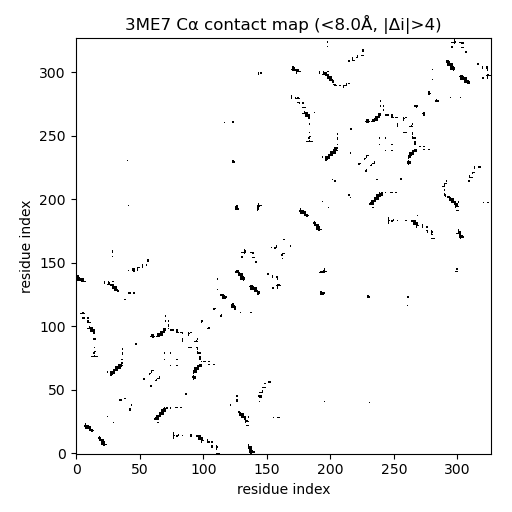 C 1
ATOM 2352 O O . PHE B 1 117 ? 24.813 34.569 -1.519 1.00 18.77 117 PHE B O 1
ATOM 2360 N N . MET B 1 118 ? 24.967 32.695 -0.278 1.00 21.90 118 MET B N 1
ATOM 2361 C CA . MET B 1 118 ? 26.423 32.661 -0.365 1.00 25.76 118 MET B CA 1
ATOM 2362 C C . MET B 1 118 ? 26.887 31.784 -1.533 1.00 29.13 118 MET B C 1
ATOM 2363 O O . MET B 1 118 ? 26.072 31.142 -2.200 1.00 30.13 118 MET B O 1
ATOM 2368 N N . THR B 1 119 ? 28.185 31.819 -1.816 1.00 31.38 119 THR B N 1
ATOM 2369 C CA . THR B 1 119 ? 28.795 30.922 -2.796 1.00 33.48 119 THR B CA 1
ATOM 2370 C C . THR B 1 119 ? 29.999 30.269 -2.121 1.00 35.04 119 THR B C 1
ATOM 2371 O O . THR B 1 119 ? 30.755 30.938 -1.407 1.00 35.20 119 THR B O 1
ATOM 2375 N N . ALA B 1 120 ? 30.165 28.965 -2.329 1.00 36.21 120 ALA B N 1
ATOM 2376 C CA . ALA B 1 120 ? 31.190 28.205 -1.615 1.00 37.01 120 ALA B CA 1
ATOM 2377 C C . ALA B 1 120 ? 32.272 27.672 -2.543 1.00 37.48 120 ALA B C 1
ATOM 2378 O O . ALA B 1 120 ? 33.445 27.615 -2.167 1.00 37.89 120 ALA B O 1
ATOM 2380 N N . ILE B 1 125 ? 31.613 31.423 4.478 1.00 33.00 125 ILE B N 1
ATOM 2381 C CA . ILE B 1 125 ? 31.807 31.407 5.926 1.00 32.76 125 ILE B CA 1
ATOM 2382 C C . ILE B 1 125 ? 30.594 30.762 6.611 1.00 31.96 125 ILE B C 1
ATOM 2383 O O . ILE B 1 125 ? 29.459 31.227 6.452 1.00 31.92 125 ILE B O 1
ATOM 2388 N N . HIS B 1 126 ? 30.846 29.689 7.365 1.00 30.85 126 HIS B N 1
ATOM 2389 C CA . HIS B 1 126 ? 29.787 28.897 7.995 1.00 30.03 126 HIS B CA 1
ATOM 2390 C C . HIS B 1 126 ? 29.066 29.680 9.101 1.00 28.64 126 HIS B C 1
ATOM 2391 O O . HIS B 1 126 ? 29.689 30.043 10.103 1.00 28.15 126 HIS B O 1
ATOM 2398 N N . PRO B 1 127 ? 27.753 29.938 8.922 1.00 27.55 127 PRO B N 1
ATOM 2399 C CA . PRO B 1 127 ? 26.986 30.644 9.944 1.00 26.53 127 PRO B CA 1
ATOM 2400 C C . PRO B 1 127 ? 26.902 29.836 11.226 1.00 25.39 127 PRO B C 1
ATOM 2401 O O . PRO B 1 127 ? 26.998 28.601 11.213 1.00 25.56 127 PRO B O 1
ATOM 2405 N N . ASN B 1 128 ? 26.736 30.557 12.326 1.00 23.43 128 ASN B N 1
ATOM 2406 C CA . ASN B 1 128 ? 26.728 29.985 13.646 1.00 22.31 128 ASN B CA 1
ATOM 2407 C C . ASN B 1 128 ? 25.477 30.522 14.305 1.00 19.63 128 ASN B C 1
ATOM 2408 O O . ASN B 1 128 ? 25.555 31.295 15.256 1.00 20.90 128 ASN B O 1
ATOM 2413 N N . VAL B 1 129 ? 24.320 30.141 13.766 1.00 16.20 129 VAL B N 1
ATOM 2414 C CA . VAL B 1 129 ? 23.042 30.640 14.265 1.00 13.76 129 VAL B CA 1
ATOM 2415 C C . VAL B 1 129 ? 21.983 29.553 14.320 1.00 12.22 129 VAL B C 1
ATOM 2416 O O . VAL B 1 129 ? 21.933 28.676 13.449 1.00 12.46 129 VAL B O 1
ATOM 2420 N N . VAL B 1 130 ? 21.167 29.626 15.372 1.00 10.00 130 VAL B N 1
ATOM 2421 C CA . VAL B 1 130 ? 19.964 28.814 15.531 1.00 9.33 130 VAL B CA 1
ATOM 2422 C C . VAL B 1 130 ? 18.744 29.764 15.473 1.00 9.16 130 VAL B C 1
ATOM 2423 O O . VAL B 1 130 ? 18.744 30.845 16.069 1.00 9.86 130 VAL B O 1
ATOM 2427 N N . VAL B 1 131 ? 17.719 29.355 14.735 1.00 8.14 131 VAL B N 1
ATOM 2428 C CA . VAL B 1 131 ? 16.499 30.135 14.588 1.00 8.13 131 VAL B CA 1
ATOM 2429 C C . VAL B 1 131 ? 15.390 29.420 15.337 1.00 8.96 131 VAL B C 1
ATOM 2430 O O . VAL B 1 131 ? 15.185 28.229 15.160 1.00 9.34 131 VAL B O 1
ATOM 2434 N N . VAL B 1 132 ? 14.673 30.158 16.173 1.00 8.99 132 VAL B N 1
ATOM 2435 C CA . VAL B 1 132 ? 13.593 29.547 16.951 1.00 8.16 132 VAL B CA 1
ATOM 2436 C C . VAL B 1 132 ? 12.257 30.071 16.435 1.00 9.08 132 VAL B C 1
ATOM 2437 O O . VAL B 1 132 ? 12.024 31.291 16.377 1.00 9.33 132 VAL B O 1
ATOM 2441 N N . LEU B 1 133 ? 11.395 29.126 16.031 1.00 8.34 133 LEU B N 1
ATOM 2442 C CA . LEU B 1 133 ? 10.079 29.446 15.502 1.00 8.85 133 LEU B CA 1
ATOM 2443 C C . LEU B 1 133 ? 8.987 29.109 16.501 1.00 8.04 133 LEU B C 1
ATOM 2444 O O . LEU B 1 133 ? 9.106 28.164 17.258 1.00 8.15 133 LEU B O 1
ATOM 2449 N N . SER B 1 134 ? 7.901 29.879 16.452 1.00 7.90 134 SER B N 1
ATOM 2450 C CA . SER B 1 134 ? 6.679 29.582 17.185 1.00 7.84 134 SER B CA 1
ATOM 2451 C C . SER B 1 134 ? 6.000 28.339 16.616 1.00 7.50 134 SER B C 1
ATOM 2452 O O . SER B 1 134 ? 6.355 27.880 15.517 1.00 8.67 134 SER B O 1
ATOM 2455 N N . PRO B 1 135 ? 5.022 27.788 17.348 1.00 7.46 135 PRO B N 1
ATOM 2456 C CA . PRO B 1 135 ? 4.256 26.662 16.794 1.00 7.91 135 PRO B CA 1
ATOM 2457 C C . PRO B 1 135 ? 3.534 26.948 15.468 1.00 9.17 135 PRO B C 1
ATOM 2458 O O . PRO B 1 135 ? 3.071 26.003 14.815 1.00 8.60 135 PRO B O 1
ATOM 2462 N N . GLU B 1 136 ? 3.414 28.225 15.085 1.00 9.25 136 GLU B N 1
ATOM 2463 C CA A GLU B 1 136 ? 2.828 28.594 13.807 0.50 9.64 136 GLU B CA 1
ATOM 2464 C CA B GLU B 1 136 ? 2.830 28.590 13.796 0.50 9.92 136 GLU B CA 1
ATOM 2465 C C . GLU B 1 136 ? 3.879 29.065 12.791 1.00 10.27 136 GLU B C 1
ATOM 2466 O O . GLU B 1 136 ? 3.549 29.724 11.799 1.00 11.17 136 GLU B O 1
ATOM 2477 N N . LEU B 1 137 ? 5.137 28.720 13.047 1.00 9.97 137 LEU B N 1
ATOM 2478 C CA . LEU B 1 137 ? 6.264 29.008 12.138 1.00 9.84 137 LEU B CA 1
ATOM 2479 C C . LEU B 1 137 ? 6.719 30.465 12.091 1.00 11.07 137 LEU B C 1
ATOM 2480 O O . LEU B 1 137 ? 7.410 30.858 11.148 1.00 11.20 137 LEU B O 1
ATOM 2485 N N . GLN B 1 138 ? 6.354 31.243 13.109 1.00 10.33 138 GLN B N 1
ATOM 2486 C CA . GLN B 1 138 ? 6.772 32.626 13.172 1.00 10.14 138 GLN B CA 1
ATOM 2487 C C . GLN B 1 138 ? 8.149 32.684 13.796 1.00 9.91 138 GLN B C 1
ATOM 2488 O O . GLN B 1 138 ? 8.379 32.055 14.836 1.00 9.84 138 GLN B O 1
ATOM 2494 N N . ILE B 1 139 ? 9.057 33.445 13.165 1.00 9.42 139 ILE B N 1
ATOM 2495 C CA . ILE B 1 139 ? 10.409 33.617 13.688 1.00 9.32 139 ILE B CA 1
ATOM 2496 C C . ILE B 1 139 ? 10.363 34.461 14.962 1.00 8.98 139 ILE B C 1
ATOM 2497 O O . ILE B 1 139 ? 9.929 35.623 14.952 1.00 9.04 139 ILE B O 1
ATOM 2502 N N . LYS B 1 140 ? 10.766 33.838 16.062 1.00 8.48 140 LYS B N 1
ATOM 2503 C CA . LYS B 1 140 ? 10.668 34.451 17.372 1.00 9.75 140 LYS B CA 1
ATOM 2504 C C . LYS B 1 140 ? 12.025 34.770 18.018 1.00 9.69 140 LYS B C 1
ATOM 2505 O O . LYS B 1 140 ? 12.102 35.600 18.929 1.00 10.74 140 LYS B O 1
ATOM 2511 N N . ASP B 1 141 ? 13.095 34.118 17.571 1.00 8.75 141 ASP B N 1
ATOM 2512 C CA . ASP B 1 141 ? 14.441 34.474 18.061 1.00 8.63 141 ASP B CA 1
ATOM 2513 C C . ASP B 1 141 ? 15.534 33.932 17.145 1.00 9.49 141 ASP B C 1
ATOM 2514 O O . ASP B 1 141 ? 15.318 32.966 16.391 1.00 9.28 141 ASP B O 1
ATOM 2519 N N . TYR B 1 142 ? 16.676 34.627 17.158 1.00 8.56 142 TYR B N 1
ATOM 2520 C CA . TYR B 1 142 ? 17.935 34.152 16.566 1.00 8.68 142 TYR B CA 1
ATOM 2521 C C . TYR B 1 142 ? 18.984 34.058 17.664 1.00 8.06 142 TYR B C 1
ATOM 2522 O O . TYR B 1 142 ? 19.233 35.040 18.399 1.00 7.90 142 TYR B O 1
ATOM 2531 N N . ILE B 1 143 ? 19.591 32.890 17.801 1.00 8.30 143 ILE B N 1
ATOM 2532 C CA . ILE B 1 143 ? 20.661 32.644 18.774 1.00 9.26 143 ILE B CA 1
ATOM 2533 C C . ILE B 1 143 ? 21.978 32.471 18.030 1.00 10.14 143 ILE B C 1
ATOM 2534 O O . ILE B 1 143 ? 22.145 31.548 17.246 1.00 11.22 143 ILE B O 1
ATOM 2539 N N . TYR B 1 144 ? 22.907 33.390 18.268 1.00 10.37 144 TYR B N 1
ATOM 2540 C CA . TYR B 1 144 ? 24.228 33.389 17.640 1.00 10.87 144 TYR B CA 1
ATOM 2541 C C . TYR B 1 144 ? 25.260 32.694 18.519 1.00 11.97 144 TYR B C 1
ATOM 2542 O O . TYR B 1 144 ? 25.767 33.263 19.487 1.00 13.32 144 TYR B O 1
ATOM 2551 N N . GLY B 1 145 ? 25.560 31.451 18.172 1.00 13.01 145 GLY B N 1
ATOM 2552 C CA . GLY B 1 145 ? 26.458 30.650 18.974 1.00 13.86 145 GLY B CA 1
ATOM 2553 C C . GLY B 1 145 ? 25.717 29.819 20.008 1.00 13.46 145 GLY B C 1
ATOM 2554 O O . GLY B 1 145 ? 24.726 30.266 20.618 1.00 14.01 145 GLY B O 1
ATOM 2555 N N . VAL B 1 146 ? 26.205 28.601 20.194 1.00 12.58 146 VAL B N 1
ATOM 2556 C CA . VAL B 1 146 ? 25.682 27.698 21.209 1.00 13.12 146 VAL B CA 1
ATOM 2557 C C . VAL B 1 146 ? 26.861 27.258 22.081 1.00 13.62 146 VAL B C 1
ATOM 2558 O O . VAL B 1 146 ? 27.806 26.616 21.607 1.00 13.90 146 VAL B O 1
ATOM 2562 N N . ASN B 1 147 ? 26.811 27.641 23.352 1.00 14.12 147 ASN B N 1
ATOM 2563 C CA . ASN B 1 147 ? 27.886 27.331 24.292 1.00 15.76 147 ASN B CA 1
ATOM 2564 C C . ASN B 1 147 ? 27.342 27.349 25.703 1.00 14.74 147 ASN B C 1
ATOM 2565 O O . ASN B 1 147 ? 27.613 28.274 26.480 1.00 14.14 147 ASN B O 1
ATOM 2570 N N . TYR B 1 148 ? 26.548 26.323 26.015 1.00 14.39 148 TYR B N 1
ATOM 2571 C CA . TYR B 1 148 ? 25.943 26.163 27.348 1.00 13.99 148 TYR B CA 1
ATOM 2572 C C . TYR B 1 148 ? 25.064 27.359 27.721 1.00 12.88 148 TYR B C 1
ATOM 2573 O O . TYR B 1 148 ? 24.952 27.712 28.901 1.00 12.85 148 TYR B O 1
ATOM 2582 N N . ASN B 1 149 ? 24.460 27.983 26.711 1.00 11.63 149 ASN B N 1
ATOM 2583 C CA . ASN B 1 149 ? 23.660 29.176 26.936 1.00 10.44 149 ASN B CA 1
ATOM 2584 C C . ASN B 1 149 ? 22.222 28.782 27.211 1.00 10.32 149 ASN B C 1
ATOM 2585 O O . ASN B 1 149 ? 21.333 29.074 26.431 1.00 10.18 149 ASN B O 1
ATOM 2590 N N . TYR B 1 150 ? 22.020 28.095 28.336 1.00 9.99 150 TYR B N 1
ATOM 2591 C CA . TYR B 1 150 ? 20.707 27.510 28.625 1.00 9.56 150 TYR B CA 1
ATOM 2592 C C . TYR B 1 150 ? 19.644 28.579 28.789 1.00 8.62 150 TYR B C 1
ATOM 2593 O O . TYR B 1 150 ? 18.556 28.439 28.245 1.00 9.48 150 TYR B O 1
ATOM 2602 N N . LEU B 1 151 ? 19.952 29.642 29.530 1.00 8.31 151 LEU B N 1
ATOM 2603 C CA . LEU B 1 151 ? 18.939 30.671 29.779 1.00 8.15 151 LEU B CA 1
ATOM 2604 C C . LEU B 1 151 ? 18.507 31.326 28.477 1.00 8.20 151 LEU B C 1
ATOM 2605 O O . LEU B 1 151 ? 17.331 31.645 28.306 1.00 8.44 151 LEU B O 1
ATOM 2610 N N . GLU B 1 152 ? 19.458 31.539 27.561 1.00 8.32 152 GLU B N 1
ATOM 2611 C CA . GLU B 1 152 ? 19.117 32.111 26.253 1.00 8.03 152 GLU B CA 1
ATOM 2612 C C . GLU B 1 152 ? 18.099 31.250 25.489 1.00 7.98 152 GLU B C 1
ATOM 2613 O O . GLU B 1 152 ? 17.128 31.762 24.924 1.00 7.61 152 GLU B O 1
ATOM 2619 N N . PHE B 1 153 ? 18.289 29.940 25.536 1.00 7.99 153 PHE B N 1
ATOM 2620 C CA . PHE B 1 153 ? 17.360 29.012 24.908 1.00 8.63 153 PHE B CA 1
ATOM 2621 C C . PHE B 1 153 ? 16.013 28.973 25.620 1.00 8.42 153 PHE B C 1
ATOM 2622 O O . PHE B 1 153 ? 14.958 28.950 24.963 1.00 9.08 153 PHE B O 1
ATOM 2630 N N . VAL B 1 154 ? 16.042 28.995 26.953 1.00 7.20 154 VAL B N 1
ATOM 2631 C CA . VAL B 1 154 ? 14.804 29.066 27.730 1.00 6.96 154 VAL B CA 1
ATOM 2632 C C . VAL B 1 154 ? 14.011 30.308 27.325 1.00 6.93 154 VAL B C 1
ATOM 2633 O O . VAL B 1 154 ? 12.792 30.251 27.092 1.00 8.02 154 VAL B O 1
ATOM 2637 N N . ASN B 1 155 ? 14.702 31.442 27.265 1.00 6.35 155 ASN B N 1
ATOM 2638 C CA . ASN B 1 155 ? 14.068 32.690 26.851 1.00 6.73 155 ASN B CA 1
ATOM 2639 C C . ASN B 1 155 ? 13.501 32.604 25.431 1.00 7.40 155 ASN B C 1
ATOM 2640 O O . ASN B 1 155 ? 12.394 33.088 25.160 1.00 8.50 155 ASN B O 1
ATOM 2645 N N . ALA B 1 156 ? 14.256 31.981 24.530 1.00 7.86 156 ALA B N 1
ATOM 2646 C CA . ALA B 1 156 ? 13.820 31.853 23.143 1.00 8.22 156 ALA B CA 1
ATOM 2647 C C . ALA B 1 156 ? 12.547 30.987 23.074 1.00 8.20 156 ALA B C 1
ATOM 2648 O O . ALA B 1 156 ? 11.618 31.309 22.323 1.00 8.83 156 ALA B O 1
ATOM 2650 N N . LEU B 1 157 ? 12.506 29.911 23.862 1.00 8.01 157 LEU B N 1
ATOM 2651 C CA . LEU B 1 157 ? 11.283 29.071 23.887 1.00 8.91 157 LEU B CA 1
ATOM 2652 C C . LEU B 1 157 ? 10.094 29.798 24.496 1.00 9.71 157 LEU B C 1
ATOM 2653 O O . LEU B 1 157 ? 8.964 29.611 24.047 1.00 9.95 157 LEU B O 1
ATOM 2658 N N . ARG B 1 158 ? 10.335 30.633 25.508 1.00 9.69 158 ARG B N 1
ATOM 2659 C CA A ARG B 1 158 ? 9.290 31.472 26.087 0.50 10.81 158 ARG B CA 1
ATOM 2660 C CA B ARG B 1 158 ? 9.265 31.448 26.069 0.50 11.09 158 ARG B CA 1
ATOM 2661 C C . ARG B 1 158 ? 8.696 32.377 25.010 1.00 10.99 158 ARG B C 1
ATOM 2662 O O . ARG B 1 158 ? 7.483 32.460 24.848 1.00 11.89 158 ARG B O 1
ATOM 2677 N N . LEU B 1 159 ? 9.571 33.056 24.272 1.00 11.28 159 LEU B N 1
ATOM 2678 C CA . LEU B 1 159 ? 9.122 33.899 23.170 1.00 10.96 159 LEU B CA 1
ATOM 2679 C C . LEU B 1 159 ? 8.363 33.096 22.108 1.00 10.73 159 LEU B C 1
ATOM 2680 O O . LEU B 1 159 ? 7.352 33.559 21.578 1.00 12.01 159 LEU B O 1
ATOM 2685 N N . ALA B 1 160 ? 8.859 31.902 21.816 1.0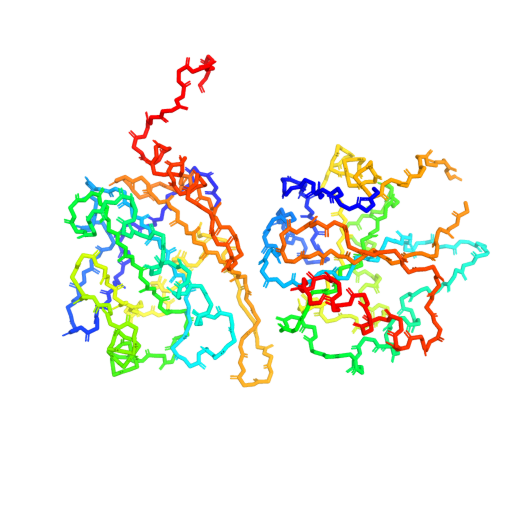0 10.67 160 ALA B N 1
ATOM 2686 C CA . ALA B 1 160 ? 8.229 31.030 20.823 1.00 11.23 160 ALA B CA 1
ATOM 2687 C C . ALA B 1 160 ? 6.815 30.629 21.232 1.00 12.65 160 ALA B C 1
ATOM 2688 O O . ALA B 1 160 ? 5.929 30.549 20.378 1.00 12.80 160 ALA B O 1
ATOM 2690 N N . ARG B 1 161 ? 6.610 30.408 22.533 1.00 13.60 161 ARG B N 1
ATOM 2691 C CA . ARG B 1 161 ? 5.308 29.998 23.069 1.00 15.42 161 ARG B CA 1
ATOM 2692 C C . ARG B 1 161 ? 4.360 31.174 23.317 1.00 17.29 161 ARG B C 1
ATOM 2693 O O . ARG B 1 161 ? 3.197 30.969 23.676 1.00 17.70 161 ARG B O 1
ATOM 2701 N N . GLY B 1 162 ? 4.856 32.396 23.121 1.00 18.10 162 GLY B N 1
ATOM 2702 C CA . GLY B 1 162 ? 4.031 33.597 23.248 1.00 20.58 162 GLY B CA 1
ATOM 2703 C C . GLY B 1 162 ? 3.830 33.981 24.699 1.00 22.75 162 GLY B C 1
ATOM 2704 O O . GLY B 1 162 ? 2.827 34.620 25.051 1.00 23.03 162 GLY B O 1
ATOM 2705 N N . GLU B 1 163 ? 4.791 33.587 25.534 1.00 24.07 163 GLU B N 1
ATOM 2706 C CA . GLU B 1 163 ? 4.787 33.873 26.972 1.00 25.67 163 GLU B CA 1
ATOM 2707 C C . GLU B 1 163 ? 5.618 35.117 27.282 1.00 26.82 163 GLU B C 1
ATOM 2708 O O . GLU B 1 163 ? 6.038 35.835 26.369 1.00 27.82 163 GLU B O 1
#

Organism: Aquifex aeolicus (strain VF5) (NCBI:txid224324)

Solvent-accessible surface area: 15696 Å² total; per-residue (Å²): 54,111,36,64,123,2,46,17,71,0,26,2,10,8,8,122,36,85,97,31,64,1,96,95,7,98,58,53,6,0,0,1,0,0,0,6,13,105,7,213,51,6,0,20,90,0,0,108,22,0,56,166,6,3,98,130,28,24,81,37,26,144,55,0,45,0,0,0,1,3,0,20,83,176,3,66,70,139,16,0,54,98,4,6,150,113,25,66,9,59,2,139,4,12,26,0,0,41,11,102,73,84,112,15,14,129,45,2,14,85,15,5,80,11,125,60,56,87,28,82,153,49,33,9,7,20,2,4,0,0,0,0,8,34,102,3,33,1,67,31,29,6,29,0,12,82,28,76,108,112,41,0,36,65,0,4,110,77,4,92,50,80,30,68,162,161,91,150,176,67,119,37,45,127,3,48,16,71,0,17,2,20,8,3,134,34,40,97,24,68,2,69,30,6,36,12,14,8,0,0,2,0,1,13,47,29,112,47,238,74,89,50,48,91,9,4,116,20,0,59,91,0,2,84,151,34,21,68,33,1,48,61,0,9,0,0,0,0,4,10,23,92,179,6,68,75,122,19,0,107,125,13,17,160,123,52,64,8,77,7,67,1,14,29,1,0,41,10,102,68,80,125,14,8,87,63,1,6,94,12,1,103,26,192,110,81,143,127,183,44,34,58,6,0,0,0,0,8,21,45,4,34,1,65,26,38,0,161,20,12,108,111,32,83,143,75,0,78,56,0,6,97,60,2,101,63,129

B-factor: mean 15.67, std 7.69, range [2.86, 62.05]

InterPro domains:
  IPR003782 Copper chaperone SCO1/SenC [PF02630] (39-119)
  IPR003782 Copper chaperone SCO1/SenC [PTHR12151] (2-185)
  IPR003782 Copper chaperone SCO1/SenC [cd02968] (35-173)
  IPR036249 Thioredoxin-like superfamily [SSF52833] (37-186)

CATH classification: 3.40.30.10

Radius of gyration: 20.81 Å; Cα contacts (8 Å, |Δi|>4): 728; chains: 2; bounding box: 63×43×44 Å